Protein AF-A0A2D6BMZ8-F1 (afdb_monomer)

Nearest PDB structures (foldseek):
  3l77-assembly1_A  TM=8.967E-01  e=1.323E-16  Thermococcus sibiricus MM 739
  3hfg-assembly2_D  TM=8.659E-01  e=5.387E-17  Homo sapiens
  3itd-assembly1_A  TM=8.629E-01  e=1.041E-16  Curvularia lunata
  3d5q-assembly2_A  TM=8.582E-01  e=1.323E-16  Homo sapiens
  3d4n-assembly1_A  TM=8.466E-01  e=3.886E-16  Homo sapiens

Radius of gyration: 18.18 Å; Cα contacts (8 Å, |Δi|>4): 542; chains: 1; bounding box: 41×33×54 Å

Foldseek 3Di:
DDQWQEEEFEVCLWFLNLLLQLVSLLVQHAYEYEEQDDPSQVVSQVVSCVVRVHHGDYAHAQLLDLVSLLVSLVVCCVVRNATQEYEYPWFAFAFAAPVPDDVVNLVRRLSTQPSSLVSNCVNNVVRHDQQEHEYEREAALLLLDPAGRGVSNSVSSVNSLVVQVVCQVVCVVRHYHYAYEHEQAEPIPRSVVNVVRHDPLRVLVSVVDDHHYSNQSSVQVVVVVVDRDRYRYRDPVSVVLSVCCVPPVVVSVVVSVVSSVVVVVD

Solvent-accessible surface area (backbone atoms only — not comparable to full-atom values): 13265 Å² total; per-residue (Å²): 128,81,81,60,62,17,36,36,23,32,28,18,44,47,44,53,20,29,29,37,49,43,62,40,21,65,71,66,10,35,36,40,31,26,24,72,49,59,69,54,23,52,50,38,24,50,53,42,18,70,78,43,77,22,60,45,45,61,38,65,24,43,45,71,38,54,65,45,36,33,52,37,39,55,53,44,35,73,74,67,43,49,30,36,29,39,38,39,50,47,62,71,66,74,35,33,51,72,92,77,57,50,72,65,54,39,49,53,35,33,37,36,38,33,50,11,47,49,32,49,50,66,40,43,61,85,46,39,33,91,77,23,32,37,40,32,44,52,45,26,42,44,31,76,41,92,53,71,33,30,64,53,45,25,53,26,18,33,47,41,50,55,51,43,56,52,49,29,61,71,33,42,87,58,45,30,45,45,35,33,37,24,44,58,58,46,68,26,72,67,48,58,57,27,60,76,55,42,44,70,69,34,48,59,55,55,69,76,50,70,76,37,49,25,56,57,43,29,53,40,48,62,59,39,67,74,53,90,59,50,71,36,50,38,62,69,65,53,44,49,51,55,51,41,41,74,77,40,46,74,56,50,51,50,52,54,54,52,54,50,56,59,56,79,74,109

Structure (mmCIF, N/CA/C/O backbone):
data_AF-A0A2D6BMZ8-F1
#
_entry.id   AF-A0A2D6BMZ8-F1
#
loop_
_atom_site.group_PDB
_atom_site.id
_atom_site.type_symbol
_atom_site.label_atom_id
_atom_site.label_alt_id
_atom_site.label_comp_id
_atom_site.label_asym_id
_atom_site.label_entity_id
_atom_site.label_seq_id
_atom_site.pdbx_PDB_ins_code
_atom_site.Cartn_x
_atom_site.Cartn_y
_atom_site.Cartn_z
_atom_site.occupancy
_atom_site.B_iso_or_equiv
_atom_site.auth_seq_id
_atom_site.auth_comp_id
_atom_site.auth_asym_id
_atom_site.auth_atom_id
_atom_site.pdbx_PDB_model_num
ATOM 1 N N . MET A 1 1 ? -22.714 6.559 2.883 1.00 64.31 1 MET A N 1
ATOM 2 C CA . MET A 1 1 ? -21.895 5.673 3.732 1.00 64.31 1 MET A CA 1
ATOM 3 C C . MET A 1 1 ? -21.198 6.553 4.749 1.00 64.31 1 MET A C 1
ATOM 5 O O . MET A 1 1 ? -20.718 7.611 4.347 1.00 64.31 1 MET A O 1
ATOM 9 N N . ARG A 1 2 ? -21.243 6.185 6.031 1.00 84.50 2 ARG A N 1
ATOM 10 C CA . ARG A 1 2 ? -20.497 6.884 7.085 1.00 84.50 2 ARG A CA 1
ATOM 11 C C . ARG A 1 2 ? -18.996 6.638 6.870 1.00 84.50 2 ARG A C 1
ATOM 13 O O . ARG A 1 2 ? -18.636 5.624 6.277 1.00 84.50 2 ARG A O 1
ATOM 20 N N . ASP A 1 3 ? -18.156 7.580 7.288 1.00 89.88 3 ASP A N 1
ATOM 21 C CA . ASP A 1 3 ? -16.708 7.362 7.323 1.00 89.88 3 ASP A CA 1
ATOM 22 C C . ASP A 1 3 ? -16.360 6.338 8.430 1.00 89.88 3 ASP A C 1
ATOM 24 O O . ASP A 1 3 ? -17.031 6.340 9.468 1.00 89.88 3 ASP A O 1
ATOM 28 N N . PRO A 1 4 ? -15.350 5.471 8.220 1.00 94.19 4 PRO A N 1
ATOM 29 C CA . PRO A 1 4 ? -14.998 4.417 9.159 1.00 94.19 4 PRO A CA 1
ATOM 30 C C . PRO A 1 4 ? -14.468 4.970 10.483 1.00 94.19 4 PRO A C 1
ATOM 32 O O . PRO A 1 4 ? -13.692 5.929 10.482 1.00 94.19 4 PRO A O 1
ATOM 35 N N . SER A 1 5 ? -14.841 4.357 11.609 1.00 95.00 5 SER A N 1
ATOM 36 C CA . SER A 1 5 ? -14.383 4.798 12.937 1.00 95.00 5 SER A CA 1
ATOM 37 C C . SER A 1 5 ? -13.015 4.239 13.345 1.00 95.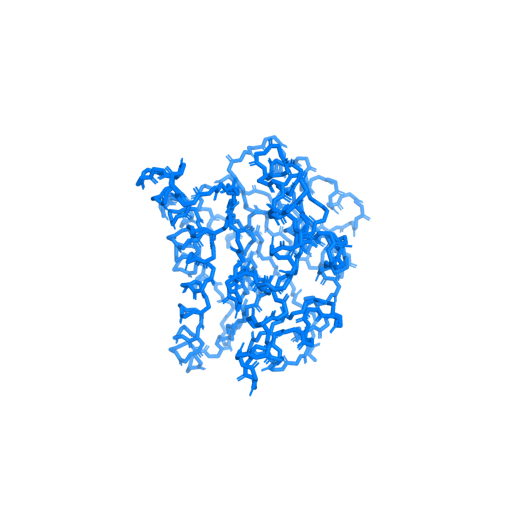00 5 SER A C 1
ATOM 39 O O . SER A 1 5 ? -12.342 4.828 14.195 1.00 95.00 5 SER A O 1
ATOM 41 N N . CYS A 1 6 ? -12.585 3.128 12.741 1.00 97.81 6 CYS A N 1
ATOM 42 C CA . CYS A 1 6 ? -11.277 2.509 12.951 1.00 97.81 6 CYS A CA 1
ATOM 43 C C . CYS A 1 6 ? -10.668 2.084 11.608 1.00 97.81 6 CYS A C 1
ATOM 45 O O . CYS A 1 6 ? -11.312 1.382 10.822 1.00 97.81 6 CYS A O 1
ATOM 47 N N . VAL A 1 7 ? -9.436 2.523 11.340 1.00 98.56 7 VAL A N 1
ATOM 48 C CA . VAL A 1 7 ? -8.717 2.260 10.087 1.00 98.56 7 VAL A CA 1
ATOM 49 C C . VAL A 1 7 ? -7.321 1.731 10.380 1.00 98.56 7 VAL A C 1
ATOM 51 O O . VAL A 1 7 ? -6.538 2.372 11.079 1.00 98.56 7 VAL A O 1
ATOM 54 N N . TRP A 1 8 ? -6.982 0.588 9.796 1.00 98.75 8 TRP A N 1
ATOM 55 C CA . TRP A 1 8 ? -5.640 0.012 9.842 1.00 98.75 8 TRP A CA 1
ATOM 56 C C . TRP A 1 8 ? -4.918 0.240 8.518 1.00 98.75 8 TRP A C 1
ATOM 58 O O . TRP A 1 8 ? -5.480 0.004 7.449 1.00 98.75 8 TRP A O 1
ATOM 68 N N . VAL A 1 9 ? -3.669 0.701 8.575 1.00 98.88 9 VAL A N 1
ATOM 69 C CA . VAL A 1 9 ? -2.867 1.030 7.393 1.00 98.88 9 VAL A CA 1
ATOM 70 C C . VAL A 1 9 ? -1.497 0.362 7.463 1.00 98.88 9 VAL A C 1
ATOM 72 O O . VAL A 1 9 ? -0.608 0.796 8.199 1.00 98.88 9 VAL A O 1
ATOM 75 N N . PHE A 1 10 ? -1.307 -0.665 6.638 1.00 98.75 10 PHE A N 1
ATOM 76 C CA . PHE A 1 10 ? -0.011 -1.311 6.432 1.00 98.75 10 PHE A CA 1
ATOM 77 C C . PHE A 1 10 ? 0.823 -0.512 5.434 1.00 98.75 10 PHE A C 1
ATOM 79 O O . PHE A 1 10 ? 0.314 -0.043 4.417 1.00 98.75 10 PHE A O 1
ATOM 86 N N . GLY A 1 11 ? 2.106 -0.312 5.738 1.00 98.06 11 GLY A N 1
ATOM 87 C CA . GLY A 1 11 ? 2.926 0.698 5.064 1.00 98.06 11 GLY A CA 1
ATOM 88 C C . GLY A 1 11 ? 2.553 2.129 5.478 1.00 98.06 11 GLY A C 1
ATOM 89 O O . GLY A 1 11 ? 2.728 3.062 4.699 1.00 98.06 11 GLY A O 1
ATOM 90 N N . GLY A 1 12 ? 2.010 2.308 6.687 1.00 97.69 12 GLY A N 1
ATOM 91 C CA . GLY A 1 12 ? 1.453 3.577 7.169 1.00 97.69 12 GLY A CA 1
ATOM 92 C C . GLY A 1 12 ? 2.471 4.658 7.555 1.00 97.69 12 GLY A C 1
ATOM 93 O O . GLY A 1 12 ? 2.078 5.798 7.776 1.00 97.69 12 GLY A O 1
ATOM 94 N N . SER A 1 13 ? 3.767 4.340 7.623 1.00 97.81 13 SER A N 1
ATOM 95 C CA . SER A 1 13 ? 4.800 5.290 8.070 1.00 97.81 13 SER A CA 1
ATOM 96 C C . SER A 1 13 ? 5.218 6.320 7.015 1.00 97.81 13 SER A C 1
ATOM 98 O O . SER A 1 13 ? 5.794 7.350 7.355 1.00 97.81 13 SER A O 1
ATOM 100 N N . GLN A 1 14 ? 4.937 6.083 5.729 1.00 97.50 14 GLN A N 1
ATOM 101 C CA . GLN A 1 14 ? 5.345 6.981 4.643 1.00 97.50 14 GLN A CA 1
ATOM 102 C C . GLN A 1 14 ? 4.425 6.899 3.416 1.00 97.50 14 GLN A C 1
ATOM 104 O O . GLN A 1 14 ? 3.580 6.009 3.302 1.00 97.50 14 GLN A O 1
ATOM 109 N N . GLY A 1 15 ? 4.609 7.836 2.481 1.00 97.88 15 GLY A N 1
ATOM 110 C CA . GLY A 1 15 ? 3.963 7.838 1.168 1.00 97.88 15 GLY A CA 1
ATOM 111 C C . GLY A 1 15 ? 2.434 7.746 1.221 1.00 97.88 15 GLY A C 1
ATOM 112 O O . GLY A 1 15 ? 1.787 8.408 2.032 1.00 97.88 15 GLY A O 1
ATOM 113 N N . ILE A 1 16 ? 1.855 6.912 0.348 1.00 98.50 16 ILE A N 1
ATOM 114 C CA . ILE A 1 16 ? 0.396 6.752 0.214 1.00 98.50 16 ILE A CA 1
ATOM 115 C C . ILE A 1 16 ? -0.241 6.309 1.536 1.00 98.50 16 ILE A C 1
ATOM 117 O O . ILE A 1 16 ? -1.266 6.863 1.925 1.00 98.50 16 ILE A O 1
ATOM 121 N N . GLY A 1 17 ? 0.358 5.342 2.242 1.00 98.50 17 GLY A N 1
ATOM 122 C CA . GLY A 1 17 ? -0.174 4.843 3.514 1.00 98.50 17 GLY A CA 1
ATOM 123 C C . GLY A 1 17 ? -0.290 5.955 4.557 1.00 98.50 17 GLY A C 1
ATOM 124 O O . GLY A 1 17 ? -1.367 6.173 5.111 1.00 98.50 17 GLY A O 1
ATOM 125 N N . ARG A 1 18 ? 0.779 6.736 4.740 1.00 98.56 18 ARG A N 1
ATOM 126 C CA . ARG A 1 18 ? 0.782 7.894 5.649 1.00 98.56 18 ARG A CA 1
ATOM 127 C C . ARG A 1 18 ? -0.276 8.935 5.274 1.00 98.56 18 ARG A C 1
ATOM 129 O O . ARG A 1 18 ? -0.987 9.433 6.145 1.00 98.56 18 ARG A O 1
ATOM 136 N N . ALA A 1 19 ? -0.431 9.235 3.985 1.00 98.69 19 ALA A N 1
ATOM 137 C CA . ALA A 1 19 ? -1.437 10.188 3.515 1.00 98.69 19 ALA A CA 1
ATOM 138 C C . ALA A 1 19 ? -2.879 9.688 3.722 1.00 98.69 19 ALA A C 1
ATOM 140 O O . ALA A 1 19 ? -3.758 10.464 4.105 1.00 98.69 19 ALA A O 1
ATOM 141 N N . VAL A 1 20 ? -3.133 8.391 3.514 1.00 98.75 20 VAL A N 1
ATOM 142 C CA . VAL A 1 20 ? -4.432 7.756 3.795 1.00 98.75 20 VAL A CA 1
ATOM 143 C C . VAL A 1 20 ? -4.749 7.810 5.288 1.00 98.75 20 VAL A C 1
ATOM 145 O O . VAL A 1 20 ? -5.848 8.227 5.658 1.00 98.75 20 VAL A O 1
ATOM 148 N N . ALA A 1 21 ? -3.781 7.465 6.137 1.00 98.69 21 ALA A N 1
ATOM 149 C CA . ALA A 1 21 ? -3.907 7.556 7.586 1.00 98.69 21 ALA A CA 1
ATOM 150 C C . ALA A 1 21 ? -4.258 8.980 8.042 1.00 98.69 21 ALA A C 1
ATOM 152 O O . ALA A 1 21 ? -5.255 9.172 8.736 1.00 98.69 21 ALA A O 1
ATOM 153 N N . GLY A 1 22 ? -3.521 9.994 7.575 1.00 98.62 22 GLY A N 1
ATOM 154 C CA . GLY A 1 22 ? -3.822 11.398 7.871 1.00 98.62 22 GLY A CA 1
ATOM 155 C C . GLY A 1 22 ? -5.206 11.837 7.381 1.00 98.62 22 GLY A C 1
ATOM 156 O O . GLY A 1 22 ? -5.928 12.554 8.074 1.00 98.62 22 GLY A O 1
ATOM 157 N N . ALA A 1 23 ? -5.635 11.362 6.209 1.00 98.38 23 ALA A N 1
ATOM 158 C CA . ALA A 1 23 ? -6.946 11.697 5.659 1.00 98.38 23 ALA A CA 1
ATOM 159 C C . ALA A 1 23 ? -8.121 11.147 6.487 1.00 98.38 23 ALA A C 1
ATOM 161 O O . ALA A 1 23 ? -9.164 11.812 6.544 1.00 98.38 23 ALA A O 1
ATOM 162 N N . TYR A 1 24 ? -7.975 9.970 7.101 1.00 98.38 24 TYR A N 1
ATOM 163 C CA . TYR A 1 24 ? -8.977 9.396 8.006 1.00 98.38 24 TYR A CA 1
ATOM 164 C C . TYR A 1 24 ? -8.850 9.920 9.442 1.00 98.38 24 TYR A C 1
ATOM 166 O O . TYR A 1 24 ? -9.874 10.204 10.058 1.00 98.38 24 TYR A O 1
ATOM 174 N N . ALA A 1 25 ? -7.634 10.175 9.936 1.00 98.31 25 ALA A N 1
ATOM 175 C CA . ALA A 1 25 ? -7.405 10.829 11.228 1.00 98.31 25 ALA A CA 1
ATOM 176 C C . ALA A 1 25 ? -8.098 12.196 11.297 1.00 98.31 25 ALA A C 1
ATOM 178 O O . ALA A 1 25 ? -8.834 12.479 12.237 1.00 98.31 25 ALA A O 1
ATOM 179 N N . ARG A 1 26 ? -7.976 13.012 10.240 1.00 97.62 26 ARG A N 1
ATOM 180 C CA . ARG A 1 26 ? -8.679 14.303 10.113 1.00 97.62 26 ARG A CA 1
ATOM 181 C C . ARG A 1 26 ? -10.210 14.187 10.188 1.00 97.62 26 ARG A C 1
ATOM 183 O O . ARG A 1 26 ? -10.888 15.182 10.414 1.00 97.62 26 ARG A O 1
ATOM 190 N N . ARG A 1 27 ? -10.767 12.996 9.962 1.00 96.62 27 ARG A N 1
ATOM 191 C CA . ARG A 1 27 ? -12.207 12.703 10.051 1.00 96.62 27 ARG A CA 1
ATOM 192 C C . ARG A 1 27 ? -12.609 12.073 11.387 1.00 96.62 27 ARG A C 1
ATOM 194 O O . ARG A 1 27 ? -13.752 11.653 11.527 1.00 96.62 27 ARG A O 1
ATOM 201 N N . GLY A 1 28 ? -11.691 12.010 12.351 1.00 96.12 28 GLY A N 1
ATOM 202 C CA . GLY A 1 28 ? -11.934 11.462 13.684 1.00 96.12 28 GLY A CA 1
ATOM 203 C C . GLY A 1 28 ? -11.844 9.939 13.768 1.00 96.12 28 GLY A C 1
ATOM 204 O O . GLY A 1 28 ? -12.288 9.370 14.761 1.00 96.12 28 GLY A O 1
ATOM 205 N N . ALA A 1 29 ? -11.294 9.264 12.753 1.00 97.69 29 ALA A N 1
ATOM 206 C CA . ALA A 1 29 ? -11.052 7.829 12.837 1.00 97.69 29 ALA A CA 1
ATOM 207 C C . ALA A 1 29 ? -9.882 7.527 13.785 1.00 97.69 29 ALA A C 1
ATOM 209 O O . ALA A 1 29 ? -8.881 8.247 13.807 1.00 97.69 29 ALA A O 1
ATOM 210 N N . ARG A 1 30 ? -9.985 6.416 14.515 1.00 98.38 30 ARG A N 1
ATOM 211 C CA . ARG A 1 30 ? -8.856 5.797 15.214 1.00 98.38 30 ARG A CA 1
ATOM 212 C C . ARG A 1 30 ? -7.975 5.102 14.186 1.00 98.38 30 ARG A C 1
ATOM 214 O O . ARG A 1 30 ? -8.483 4.356 13.349 1.00 98.38 30 ARG A O 1
ATOM 221 N N . ILE A 1 31 ? -6.674 5.353 14.231 1.00 98.75 31 ILE A N 1
ATOM 222 C CA . ILE A 1 31 ? -5.738 4.881 13.212 1.00 98.75 31 ILE A CA 1
ATOM 223 C C . ILE A 1 31 ? -4.732 3.914 13.820 1.00 98.75 31 ILE A C 1
ATOM 225 O O . ILE A 1 31 ? -4.024 4.261 14.766 1.00 98.75 31 ILE A O 1
ATOM 229 N N . GLY A 1 32 ? -4.623 2.734 13.213 1.00 98.81 32 GLY A N 1
ATOM 230 C CA . GLY A 1 32 ? -3.503 1.831 13.426 1.00 98.81 32 GLY A CA 1
ATOM 231 C C . GLY A 1 32 ? -2.532 1.867 12.257 1.00 98.81 32 GLY A C 1
ATOM 232 O O . GLY A 1 32 ? -2.917 1.608 11.117 1.00 98.81 32 GLY A O 1
ATOM 233 N N . LEU A 1 33 ? -1.276 2.206 12.525 1.00 98.88 33 LEU A N 1
ATOM 234 C CA . LEU A 1 33 ? -0.199 2.197 11.542 1.00 98.88 33 LEU A CA 1
ATOM 235 C C . LEU A 1 33 ? 0.640 0.934 11.714 1.00 98.88 33 LEU A C 1
ATOM 237 O O . LEU A 1 33 ? 1.045 0.602 12.823 1.00 98.88 33 LEU A O 1
ATOM 241 N N . PHE A 1 34 ? 0.962 0.275 10.608 1.00 98.81 34 PHE A N 1
ATOM 242 C CA . PHE A 1 34 ? 1.808 -0.915 10.608 1.00 98.81 34 PHE A CA 1
ATOM 243 C C . PHE A 1 34 ? 2.966 -0.704 9.641 1.00 98.81 34 PHE A C 1
ATOM 245 O O . PHE A 1 34 ? 2.759 -0.371 8.466 1.00 98.81 34 PHE A O 1
ATOM 252 N N . ALA A 1 35 ? 4.196 -0.854 10.125 1.00 98.38 35 ALA A N 1
ATOM 253 C CA . ALA A 1 35 ? 5.396 -0.748 9.303 1.00 98.38 35 ALA A CA 1
ATOM 254 C C . ALA A 1 35 ? 6.585 -1.465 9.948 1.00 98.38 35 ALA A C 1
ATOM 256 O O . ALA A 1 35 ? 6.606 -1.733 11.139 1.00 98.38 35 ALA A O 1
ATOM 257 N N . ARG A 1 36 ? 7.628 -1.709 9.155 1.00 97.00 36 ARG A N 1
ATOM 258 C CA . ARG A 1 36 ? 8.802 -2.504 9.559 1.00 97.00 36 ARG A CA 1
ATOM 259 C C . ARG A 1 36 ? 9.798 -1.791 10.454 1.00 97.00 36 ARG A C 1
ATOM 261 O O . ARG A 1 36 ? 10.581 -2.424 11.146 1.00 97.00 36 ARG A O 1
ATOM 268 N N . ARG A 1 37 ? 9.837 -0.464 10.363 1.00 97.44 37 ARG A N 1
ATOM 269 C CA . ARG A 1 37 ? 10.841 0.366 11.031 1.00 97.44 37 ARG A CA 1
ATOM 270 C C . ARG A 1 37 ? 10.155 1.166 12.122 1.00 97.44 37 ARG A C 1
ATOM 272 O O . ARG A 1 37 ? 9.245 1.928 11.806 1.00 97.44 37 ARG A O 1
ATOM 279 N N . LEU A 1 38 ? 10.632 1.013 13.355 1.00 97.50 38 LEU A N 1
ATOM 280 C CA . LEU A 1 38 ? 10.059 1.652 14.539 1.00 97.50 38 LEU A CA 1
ATOM 281 C C . LEU A 1 38 ? 10.107 3.184 14.454 1.00 97.50 38 LEU A C 1
ATOM 283 O O . LEU A 1 38 ? 9.066 3.824 14.498 1.00 97.50 38 LEU A O 1
ATOM 287 N N . ALA A 1 39 ? 11.286 3.771 14.232 1.00 98.00 39 ALA A N 1
ATOM 288 C CA . ALA A 1 39 ? 11.434 5.228 14.297 1.00 98.00 39 ALA A CA 1
ATOM 289 C C . ALA A 1 39 ? 10.522 6.006 13.311 1.00 98.00 39 ALA A C 1
ATOM 291 O O . ALA A 1 39 ? 9.769 6.863 13.768 1.00 98.00 39 ALA A O 1
ATOM 292 N N . PRO A 1 40 ? 10.467 5.687 11.997 1.00 97.56 40 PRO A N 1
ATOM 293 C CA . PRO A 1 40 ? 9.537 6.360 11.080 1.00 97.56 40 PRO A CA 1
ATOM 294 C C . PRO A 1 40 ? 8.059 6.109 11.403 1.00 97.56 40 PRO A C 1
ATOM 296 O O . PRO A 1 40 ? 7.191 6.885 11.010 1.00 97.56 40 PRO A O 1
ATOM 299 N N . LEU A 1 41 ? 7.751 4.979 12.043 1.00 98.31 41 LEU A N 1
ATOM 300 C CA . LEU A 1 41 ? 6.392 4.621 12.428 1.00 98.31 41 LEU A CA 1
ATOM 301 C C . LEU A 1 41 ? 5.914 5.466 13.613 1.00 98.31 41 LEU A C 1
ATOM 303 O O . LEU A 1 41 ? 4.817 6.018 13.553 1.00 98.31 41 LEU A O 1
ATOM 307 N N . GLU A 1 42 ? 6.741 5.596 14.650 1.00 98.06 42 GLU A N 1
ATOM 308 C CA . GLU A 1 42 ? 6.464 6.442 15.815 1.00 98.06 42 GLU A CA 1
ATOM 309 C C . GLU A 1 42 ? 6.368 7.919 15.428 1.00 98.06 42 GLU A C 1
ATOM 311 O O . GLU A 1 42 ? 5.452 8.616 15.865 1.00 98.06 42 GLU A O 1
ATOM 316 N N . GLU A 1 43 ? 7.268 8.382 14.556 1.00 98.25 43 GLU A N 1
ATOM 317 C CA . GLU A 1 43 ? 7.237 9.736 14.005 1.00 98.25 43 GLU A CA 1
ATOM 318 C C . GLU A 1 43 ? 5.916 10.001 13.272 1.00 98.25 43 GLU A C 1
ATOM 320 O O . GLU A 1 43 ? 5.194 10.935 13.622 1.00 98.25 43 GLU A O 1
ATOM 325 N N . ALA A 1 44 ? 5.531 9.129 12.333 1.00 98.44 44 ALA A N 1
ATOM 326 C CA . ALA A 1 44 ? 4.274 9.271 11.605 1.00 98.44 44 ALA A CA 1
ATOM 327 C C . ALA A 1 44 ? 3.048 9.229 12.535 1.00 98.44 44 ALA A C 1
ATOM 329 O O . ALA A 1 44 ? 2.124 10.026 12.361 1.00 98.44 44 ALA A O 1
ATOM 330 N N . ALA A 1 45 ? 3.029 8.333 13.528 1.00 98.50 45 ALA A N 1
ATOM 331 C CA . ALA A 1 45 ? 1.928 8.238 14.484 1.00 98.50 45 ALA A CA 1
ATOM 332 C C . ALA A 1 45 ? 1.775 9.530 15.298 1.00 98.50 45 ALA A C 1
ATOM 334 O O . ALA A 1 45 ? 0.671 10.072 15.403 1.00 98.50 45 ALA A O 1
ATOM 335 N N . LYS A 1 46 ? 2.892 10.060 15.811 1.00 98.38 46 LYS A N 1
ATOM 336 C CA . LYS A 1 46 ? 2.931 11.311 16.570 1.00 98.38 46 LYS A CA 1
ATOM 337 C C . LYS A 1 46 ? 2.475 12.494 15.722 1.00 98.38 46 LYS A C 1
ATOM 339 O O . LYS A 1 46 ? 1.592 13.236 16.141 1.00 98.38 46 LYS A O 1
ATOM 344 N N . GLU A 1 47 ? 3.038 12.659 14.529 1.00 98.19 47 GLU A N 1
ATOM 345 C CA . GLU A 1 47 ? 2.726 13.789 13.650 1.00 98.19 47 GLU A CA 1
ATOM 346 C C . GLU A 1 47 ? 1.254 13.797 13.227 1.00 98.19 47 GLU A C 1
ATOM 348 O O . GLU A 1 47 ? 0.594 14.834 13.317 1.00 98.19 47 GLU A O 1
ATOM 353 N N . ILE A 1 48 ? 0.707 12.644 12.821 1.00 98.44 48 ILE A N 1
ATOM 354 C CA . ILE A 1 48 ? -0.706 12.535 12.432 1.00 98.44 48 ILE A CA 1
ATOM 355 C C . ILE A 1 48 ? -1.618 12.782 13.640 1.00 98.44 48 ILE A C 1
ATOM 357 O O . ILE A 1 48 ? -2.602 13.517 13.521 1.00 98.44 48 ILE A O 1
ATOM 361 N N . GLY A 1 49 ? -1.296 12.190 14.794 1.00 97.75 49 GLY A N 1
ATOM 362 C CA . GLY A 1 49 ? -2.071 12.352 16.022 1.00 97.75 49 GLY A CA 1
ATOM 363 C C . GLY A 1 49 ? -2.132 13.810 16.472 1.00 97.75 49 GLY A C 1
ATOM 364 O O . GLY A 1 49 ? -3.220 14.340 16.694 1.00 97.75 49 GLY A O 1
ATOM 365 N N . THR A 1 50 ? -0.986 14.498 16.524 1.00 97.25 50 THR A N 1
ATOM 366 C CA . THR A 1 50 ? -0.908 15.917 16.904 1.00 97.25 50 THR A CA 1
ATOM 367 C C . THR A 1 50 ? -1.606 16.828 15.895 1.00 97.25 50 THR A C 1
ATOM 369 O O . THR A 1 50 ? -2.342 17.722 16.303 1.00 97.25 50 THR A O 1
ATOM 372 N N . ALA A 1 51 ? -1.431 16.602 14.590 1.00 96.69 51 ALA A N 1
ATOM 373 C CA . ALA A 1 51 ? -2.013 17.463 13.558 1.00 96.69 51 ALA A CA 1
ATOM 374 C C . ALA A 1 51 ? -3.552 17.430 13.518 1.00 96.69 51 ALA A C 1
ATOM 376 O O . ALA A 1 51 ? -4.177 18.364 13.009 1.00 96.69 51 ALA A O 1
ATOM 377 N N . HIS A 1 52 ? -4.174 16.350 13.999 1.00 95.44 52 HIS A N 1
ATOM 378 C CA . HIS A 1 52 ? -5.615 16.123 13.853 1.00 95.44 52 HIS A CA 1
ATOM 379 C C . HIS A 1 52 ? -6.356 15.847 15.165 1.00 95.44 52 HIS A C 1
ATOM 381 O O . HIS A 1 52 ? -7.573 15.688 15.132 1.00 95.44 52 HIS A O 1
ATOM 387 N N . GLY A 1 53 ? -5.659 15.791 16.305 1.00 94.31 53 GLY A N 1
ATOM 388 C CA . GLY A 1 53 ? -6.262 15.440 17.595 1.00 94.31 53 GLY A CA 1
ATOM 389 C C . GLY A 1 53 ? -6.873 14.035 17.605 1.00 94.31 53 GLY A C 1
ATOM 390 O O . GLY A 1 53 ? -7.862 13.800 18.294 1.00 94.31 53 GLY A O 1
ATOM 391 N N . ALA A 1 54 ? -6.329 13.120 16.799 1.00 95.25 54 ALA A N 1
ATOM 392 C CA . ALA A 1 54 ? -6.862 11.775 16.597 1.00 95.25 54 ALA A CA 1
ATOM 393 C C . ALA A 1 54 ? -6.052 10.725 17.370 1.00 95.25 54 ALA A C 1
ATOM 395 O O . ALA A 1 54 ? -4.847 10.876 17.575 1.00 95.25 54 ALA A O 1
ATOM 396 N N . THR A 1 55 ? -6.696 9.619 17.749 1.00 98.06 55 THR A N 1
ATOM 397 C CA . THR A 1 55 ? -5.996 8.451 18.298 1.00 98.06 55 THR A CA 1
ATOM 398 C C . THR A 1 55 ? -5.240 7.740 17.181 1.00 98.06 55 THR A C 1
ATOM 400 O O . THR A 1 55 ? -5.858 7.146 16.297 1.00 98.06 55 THR A O 1
ATOM 403 N N . VAL A 1 56 ? -3.910 7.785 17.231 1.00 98.62 56 VAL A N 1
ATOM 404 C CA . VAL A 1 56 ? -3.027 7.116 16.270 1.00 98.62 56 VAL A CA 1
ATOM 405 C C . VAL A 1 56 ? -1.995 6.301 17.036 1.00 98.62 56 VAL A C 1
ATOM 407 O O . VAL A 1 56 ? -1.324 6.832 17.918 1.00 98.62 56 VAL A O 1
ATOM 410 N N . GLN A 1 57 ? -1.875 5.018 16.711 1.00 98.50 57 GLN A N 1
ATOM 411 C CA . GLN A 1 57 ? -0.902 4.109 17.318 1.00 98.50 57 GLN A CA 1
ATOM 412 C C . GLN A 1 57 ? -0.183 3.301 16.236 1.00 98.50 57 GLN A C 1
ATOM 414 O O . GLN A 1 57 ? -0.737 3.069 15.160 1.00 98.50 57 GLN A O 1
ATOM 419 N N . GLY A 1 58 ? 1.066 2.922 16.504 1.00 98.50 58 GLY A N 1
ATOM 420 C CA . GLY A 1 58 ? 1.917 2.193 15.569 1.00 98.50 58 GLY A CA 1
ATOM 421 C C . GLY A 1 58 ? 2.334 0.828 16.108 1.00 98.50 58 GLY A C 1
ATOM 422 O O . GLY A 1 58 ? 2.771 0.737 17.250 1.00 98.50 58 GLY A O 1
ATOM 423 N N . TRP A 1 59 ? 2.272 -0.203 15.264 1.00 98.62 59 TRP A N 1
ATOM 424 C CA . TRP A 1 59 ? 2.825 -1.534 15.528 1.00 98.62 59 TRP A CA 1
ATOM 425 C C . TRP A 1 59 ? 3.905 -1.896 14.516 1.00 98.62 59 TRP A C 1
ATOM 427 O O . TRP A 1 59 ? 3.719 -1.771 13.299 1.00 98.62 59 TRP A O 1
A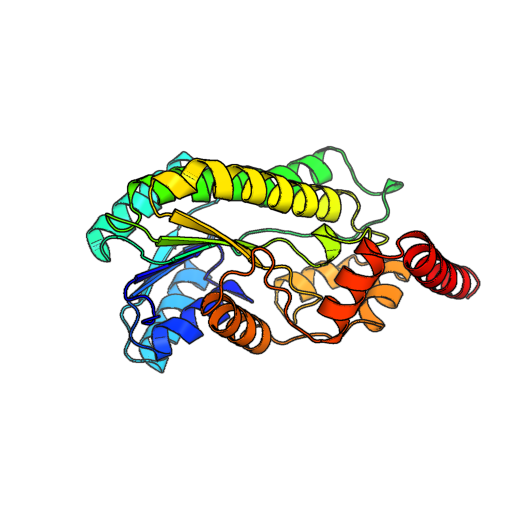TOM 437 N N . VAL A 1 60 ? 5.048 -2.358 15.022 1.00 98.44 60 VAL A N 1
ATOM 438 C CA . VAL A 1 60 ? 6.109 -2.870 14.158 1.00 98.44 60 VAL A CA 1
ATOM 439 C C . VAL A 1 60 ? 5.667 -4.211 13.585 1.00 98.44 60 VAL A C 1
ATOM 441 O O . VAL A 1 60 ? 5.433 -5.157 14.329 1.00 98.44 60 VAL A O 1
ATOM 444 N N . ALA A 1 61 ? 5.560 -4.283 12.262 1.00 97.88 61 ALA A N 1
ATOM 445 C CA . ALA A 1 61 ? 5.210 -5.501 11.545 1.00 97.88 61 ALA A CA 1
ATOM 446 C C . ALA A 1 61 ? 5.883 -5.513 10.169 1.00 97.88 61 ALA A C 1
ATOM 448 O O . ALA A 1 61 ? 5.704 -4.586 9.366 1.00 97.88 61 ALA A O 1
ATOM 449 N N . ASP A 1 62 ? 6.654 -6.567 9.898 1.00 98.19 62 ASP A N 1
ATOM 450 C CA . ASP A 1 62 ? 7.051 -6.921 8.539 1.00 98.19 62 ASP A CA 1
ATOM 451 C C . ASP A 1 62 ? 5.964 -7.754 7.895 1.00 98.19 62 ASP A C 1
ATOM 453 O O . ASP A 1 62 ? 5.633 -8.823 8.382 1.00 98.19 62 ASP A O 1
ATOM 457 N N . VAL A 1 63 ? 5.408 -7.246 6.794 1.00 98.44 63 VAL A N 1
ATOM 458 C CA . VAL A 1 63 ? 4.380 -7.955 6.033 1.00 98.44 63 VAL A CA 1
ATOM 459 C C . VAL A 1 63 ? 4.902 -9.280 5.474 1.00 98.44 63 VAL A C 1
ATOM 461 O O . VAL A 1 63 ? 4.112 -10.189 5.246 1.00 98.44 63 VAL A O 1
ATOM 464 N N . GLU A 1 64 ? 6.217 -9.420 5.300 1.00 98.38 64 GLU A N 1
ATOM 465 C CA . GLU A 1 64 ? 6.871 -10.665 4.891 1.00 98.38 64 GLU A CA 1
ATOM 466 C C . GLU A 1 64 ? 6.883 -11.725 6.017 1.00 98.38 64 GLU A C 1
ATOM 468 O O . GLU A 1 64 ? 7.059 -12.905 5.725 1.00 98.38 64 GLU A O 1
ATOM 473 N N . ASP A 1 65 ? 6.638 -11.342 7.279 1.00 98.38 65 ASP A N 1
ATOM 474 C CA . ASP A 1 65 ? 6.547 -12.245 8.434 1.00 98.38 65 ASP A CA 1
ATOM 475 C C . ASP A 1 65 ? 5.080 -12.410 8.893 1.00 98.38 65 ASP A C 1
ATOM 477 O O . ASP A 1 65 ? 4.532 -11.539 9.578 1.00 98.38 65 ASP A O 1
ATOM 481 N N . PRO A 1 66 ? 4.418 -13.537 8.569 1.00 97.69 66 PRO A N 1
ATOM 482 C CA . PRO A 1 66 ? 3.011 -13.740 8.907 1.00 97.69 66 PRO A CA 1
ATOM 483 C C . PRO A 1 66 ? 2.740 -13.761 10.419 1.00 97.69 66 PRO A C 1
ATOM 485 O O . PRO A 1 66 ? 1.657 -13.354 10.846 1.00 97.69 66 PRO A O 1
ATOM 488 N N . LEU A 1 67 ? 3.699 -14.202 11.243 1.00 98.38 67 LEU A N 1
ATOM 489 C CA . LEU A 1 67 ? 3.531 -14.242 12.698 1.00 98.38 67 LEU A CA 1
ATOM 490 C C . LEU A 1 67 ? 3.614 -12.836 13.289 1.00 98.38 67 LEU A C 1
ATOM 492 O O . LEU A 1 67 ? 2.791 -12.482 14.135 1.00 98.38 67 LEU A O 1
ATOM 496 N N . ALA A 1 68 ? 4.550 -12.015 12.805 1.00 98.31 68 ALA A N 1
ATOM 497 C CA . ALA A 1 68 ? 4.650 -10.616 13.212 1.00 98.31 68 ALA A CA 1
ATOM 498 C C . ALA A 1 68 ? 3.390 -9.823 12.831 1.00 98.31 68 ALA A C 1
ATOM 500 O O . ALA A 1 68 ? 2.882 -9.046 13.640 1.00 98.31 68 ALA A O 1
ATOM 501 N N . VAL A 1 69 ? 2.844 -10.044 11.628 1.00 98.69 69 VAL A N 1
ATOM 502 C CA . VAL A 1 69 ? 1.592 -9.404 11.188 1.00 98.69 69 VAL A CA 1
ATOM 503 C C . VAL A 1 69 ? 0.414 -9.833 12.060 1.00 98.69 69 VAL A C 1
ATOM 505 O O . VAL A 1 69 ? -0.348 -8.972 12.500 1.00 98.69 69 VAL A O 1
ATOM 508 N N . ALA A 1 70 ? 0.260 -11.134 12.326 1.00 98.69 70 ALA A N 1
ATOM 509 C CA . ALA A 1 70 ? -0.809 -11.649 13.181 1.00 98.69 70 ALA A CA 1
ATOM 510 C C . ALA A 1 70 ? -0.737 -11.055 14.594 1.00 98.69 70 ALA A C 1
ATOM 512 O O . ALA A 1 70 ? -1.719 -10.495 15.074 1.00 98.69 70 ALA A O 1
ATOM 513 N N . HIS A 1 71 ? 0.448 -11.078 15.209 1.00 98.62 71 HIS A N 1
ATOM 514 C CA . HIS A 1 71 ? 0.657 -10.511 16.537 1.00 98.62 71 HIS A CA 1
ATOM 515 C C . HIS A 1 71 ? 0.332 -9.010 16.590 1.00 98.62 71 HIS A C 1
ATOM 517 O O . HIS A 1 71 ? -0.350 -8.550 17.504 1.00 98.62 71 HIS A O 1
ATOM 523 N N . ALA A 1 72 ? 0.762 -8.243 15.585 1.00 98.62 72 ALA A N 1
ATOM 524 C CA . ALA A 1 72 ? 0.445 -6.822 15.505 1.00 98.62 72 ALA A CA 1
ATOM 525 C C . ALA A 1 72 ? -1.065 -6.564 15.343 1.00 98.62 72 ALA A C 1
ATOM 527 O O . ALA A 1 72 ? -1.583 -5.613 15.927 1.00 98.62 72 ALA A O 1
ATOM 528 N N . CYS A 1 73 ? -1.780 -7.397 14.577 1.00 98.62 73 CYS A N 1
ATOM 529 C CA . CYS A 1 73 ? -3.236 -7.295 14.435 1.00 98.62 73 CYS A CA 1
ATOM 530 C C . CYS A 1 73 ? -3.959 -7.569 15.761 1.00 98.62 73 CYS A C 1
ATOM 532 O O . CYS A 1 73 ? -4.867 -6.817 16.114 1.00 98.62 73 CYS A O 1
ATOM 534 N N . ASP A 1 74 ? -3.531 -8.586 16.516 1.00 98.50 74 ASP A N 1
ATOM 535 C CA . ASP A 1 74 ? -4.085 -8.896 17.839 1.00 98.50 74 ASP A CA 1
ATOM 536 C C . ASP A 1 74 ? -3.938 -7.711 18.804 1.00 98.50 74 ASP A C 1
ATOM 538 O O . ASP A 1 74 ? -4.904 -7.292 19.448 1.00 98.50 74 ASP A O 1
ATOM 542 N N . GLU A 1 75 ? -2.736 -7.138 18.882 1.00 98.56 75 GLU A N 1
ATOM 543 C CA . GLU A 1 75 ? -2.451 -5.993 19.750 1.00 98.56 75 GLU A CA 1
ATOM 544 C C . GLU A 1 75 ? -3.235 -4.746 19.319 1.00 98.56 75 GLU A C 1
ATOM 546 O O . GLU A 1 75 ? -3.835 -4.061 20.154 1.00 98.56 75 GLU A O 1
ATOM 551 N N . ALA A 1 76 ? -3.315 -4.482 18.013 1.00 98.44 76 ALA A N 1
ATOM 552 C CA . ALA A 1 76 ? -4.101 -3.376 17.482 1.00 98.44 76 ALA A CA 1
ATOM 553 C C . ALA A 1 76 ? -5.600 -3.544 17.746 1.00 98.44 76 ALA A C 1
ATOM 555 O O . ALA A 1 76 ? -6.270 -2.570 18.092 1.00 98.44 76 ALA A O 1
ATOM 556 N N . ALA A 1 77 ? -6.137 -4.762 17.642 1.00 97.81 77 ALA A N 1
ATOM 557 C CA . ALA A 1 77 ? -7.536 -5.043 17.949 1.00 97.81 77 ALA A CA 1
ATOM 558 C C . ALA A 1 77 ? -7.846 -4.821 19.433 1.00 97.81 77 ALA A C 1
ATOM 560 O O . ALA A 1 77 ? -8.894 -4.267 19.762 1.00 97.81 77 ALA A O 1
ATOM 561 N N . ARG A 1 78 ? -6.932 -5.193 20.337 1.00 97.94 78 ARG A N 1
ATOM 562 C CA . ARG A 1 78 ? -7.079 -4.936 21.780 1.00 97.94 78 ARG A CA 1
ATOM 563 C C . ARG A 1 78 ? -7.057 -3.442 22.101 1.00 97.94 78 ARG A C 1
ATOM 565 O O . ARG A 1 78 ? -7.852 -2.987 22.918 1.00 97.94 78 ARG A O 1
ATOM 572 N N . ALA A 1 79 ? -6.174 -2.682 21.455 1.00 97.75 79 ALA A N 1
ATOM 573 C CA . ALA A 1 79 ? -5.977 -1.263 21.748 1.00 97.75 79 ALA A CA 1
ATOM 574 C C . ALA A 1 79 ? -6.990 -0.333 21.054 1.00 97.75 79 ALA A C 1
ATOM 576 O O . ALA A 1 79 ? -7.443 0.649 21.644 1.00 97.75 79 ALA A O 1
ATOM 577 N N . LEU A 1 80 ? -7.344 -0.617 19.797 1.00 97.06 80 LEU A N 1
ATOM 578 C CA . LEU A 1 80 ? -8.183 0.241 18.950 1.00 97.06 80 LEU A CA 1
ATOM 579 C C . LEU A 1 80 ? -9.546 -0.374 18.623 1.00 97.06 80 LEU A C 1
ATOM 581 O O . LEU A 1 80 ? -10.384 0.305 18.035 1.00 97.06 80 LEU A O 1
ATOM 585 N N . GLY A 1 81 ? -9.805 -1.624 18.994 1.00 95.44 81 GLY A N 1
ATOM 586 C CA . GLY A 1 81 ? -10.993 -2.354 18.559 1.00 95.44 81 GLY A CA 1
ATOM 587 C C . GLY A 1 81 ? -10.923 -2.806 17.098 1.00 95.44 81 GLY A C 1
ATOM 588 O O . GLY A 1 81 ? -9.924 -2.616 16.401 1.00 95.44 81 GLY A O 1
ATOM 589 N N . ALA A 1 82 ? -12.019 -3.408 16.639 1.00 96.44 82 ALA A N 1
ATOM 590 C CA . ALA A 1 82 ? -12.153 -3.944 15.289 1.00 96.44 82 ALA A CA 1
ATOM 591 C C . ALA A 1 82 ? -12.016 -2.847 14.207 1.00 96.44 82 ALA A C 1
ATOM 593 O O . ALA A 1 82 ? -12.669 -1.803 14.320 1.00 96.44 82 ALA A O 1
ATOM 594 N N . PRO A 1 83 ? -11.196 -3.047 13.157 1.00 97.81 83 PRO A N 1
ATOM 595 C CA . PRO A 1 83 ? -11.138 -2.141 12.018 1.00 97.81 83 PRO A CA 1
ATOM 596 C C . PRO A 1 83 ? -12.368 -2.277 11.115 1.00 97.81 83 PRO A C 1
ATOM 598 O O . PRO A 1 83 ? -12.825 -3.374 10.796 1.00 97.81 83 PRO A O 1
ATOM 601 N N . GLU A 1 84 ? -12.833 -1.137 10.612 1.00 97.69 84 GLU A N 1
ATOM 602 C CA . GLU A 1 84 ? -13.850 -1.053 9.554 1.00 97.69 84 GLU A CA 1
ATOM 603 C C . GLU A 1 84 ? -13.204 -0.981 8.161 1.00 97.69 84 GLU A C 1
ATOM 605 O O . GLU A 1 84 ? -13.820 -1.305 7.141 1.00 97.69 84 GLU A O 1
ATOM 610 N N . LEU A 1 85 ? -11.942 -0.544 8.109 1.00 98.38 85 LEU A N 1
ATOM 611 C CA . LEU A 1 85 ? -11.151 -0.426 6.894 1.00 98.38 85 LEU A CA 1
ATOM 612 C C . LEU A 1 85 ? -9.711 -0.877 7.151 1.00 98.38 85 LEU A C 1
ATOM 614 O O . LEU A 1 85 ? -9.037 -0.354 8.035 1.00 98.38 85 LEU A O 1
ATOM 618 N N . VAL A 1 86 ? -9.221 -1.784 6.314 1.00 98.69 86 VAL A N 1
ATOM 619 C CA . VAL A 1 86 ? -7.811 -2.180 6.256 1.00 98.69 86 VAL A CA 1
ATOM 620 C C . VAL A 1 86 ? -7.256 -1.754 4.905 1.00 98.69 86 VAL A C 1
ATOM 622 O O . VAL A 1 86 ? -7.786 -2.138 3.863 1.00 98.69 86 VAL A O 1
ATOM 625 N N . VAL A 1 87 ? -6.193 -0.955 4.900 1.00 98.81 87 VAL A N 1
ATOM 626 C CA . VAL A 1 87 ? -5.517 -0.503 3.681 1.00 98.81 87 VAL A CA 1
ATOM 627 C C . VAL A 1 87 ? -4.102 -1.055 3.667 1.00 98.81 87 VAL A C 1
ATOM 629 O O . VAL A 1 87 ? -3.270 -0.684 4.494 1.00 98.81 87 VAL A O 1
ATOM 632 N N . ASN A 1 88 ? -3.813 -1.921 2.703 1.00 97.81 88 ASN A N 1
ATOM 633 C CA . ASN A 1 88 ? -2.470 -2.419 2.484 1.00 97.81 88 ASN A CA 1
ATOM 634 C C . ASN A 1 88 ? -1.742 -1.579 1.430 1.00 97.81 88 ASN A C 1
ATOM 636 O O . ASN A 1 88 ? -2.008 -1.705 0.233 1.00 97.81 88 ASN A O 1
ATOM 640 N N . CYS A 1 89 ? -0.817 -0.736 1.884 1.00 98.12 89 CYS A N 1
ATOM 641 C CA . CYS A 1 89 ? 0.079 0.069 1.053 1.00 98.12 89 CYS A CA 1
ATOM 642 C C . CYS A 1 89 ? 1.532 -0.430 1.081 1.00 98.12 89 CYS A C 1
ATOM 644 O O . CYS A 1 89 ? 2.385 0.179 0.434 1.00 98.12 89 CYS A O 1
ATOM 646 N N . ALA A 1 90 ? 1.842 -1.489 1.836 1.00 95.81 90 ALA A N 1
ATOM 647 C CA . ALA A 1 90 ? 3.196 -2.016 1.917 1.00 95.81 90 ALA A CA 1
ATOM 648 C C . ALA A 1 90 ? 3.620 -2.634 0.575 1.00 95.81 90 ALA A C 1
ATOM 650 O O . ALA A 1 90 ? 2.832 -3.268 -0.127 1.00 95.81 90 ALA A O 1
ATOM 651 N N . GLY A 1 91 ? 4.879 -2.420 0.202 1.00 95.06 91 GLY A N 1
ATOM 652 C CA . GLY A 1 91 ? 5.448 -2.986 -1.010 1.00 95.06 91 GLY A CA 1
ATOM 653 C C . GLY A 1 91 ? 6.745 -2.308 -1.425 1.00 95.06 91 GLY A C 1
ATOM 654 O O . GLY A 1 91 ? 7.205 -1.350 -0.799 1.00 95.06 91 GLY A O 1
ATOM 655 N N . ARG A 1 92 ? 7.326 -2.821 -2.505 1.00 94.94 92 ARG A N 1
ATOM 656 C CA . ARG A 1 92 ? 8.541 -2.316 -3.143 1.00 94.94 92 ARG A CA 1
ATOM 657 C C . ARG A 1 92 ? 8.421 -2.369 -4.659 1.00 94.94 92 ARG A C 1
ATOM 659 O O . ARG A 1 92 ? 7.622 -3.133 -5.207 1.00 94.94 92 ARG A O 1
ATOM 666 N N . ALA A 1 93 ? 9.281 -1.614 -5.320 1.00 94.75 93 ALA A N 1
ATOM 667 C CA . ALA A 1 93 ? 9.546 -1.740 -6.739 1.00 94.75 93 ALA A CA 1
ATOM 668 C C . ALA A 1 93 ? 11.039 -1.522 -6.985 1.00 94.75 93 ALA A C 1
ATOM 670 O O . ALA A 1 93 ? 11.681 -0.731 -6.294 1.00 94.75 93 ALA A O 1
ATOM 671 N N . ARG A 1 94 ? 11.585 -2.240 -7.964 1.00 92.62 94 ARG A N 1
ATOM 672 C CA . ARG A 1 94 ? 12.946 -2.051 -8.459 1.00 92.62 94 ARG A CA 1
ATOM 673 C C . ARG A 1 94 ? 12.877 -2.031 -9.985 1.00 92.62 94 ARG A C 1
ATOM 675 O O . ARG A 1 94 ? 12.827 -3.101 -10.583 1.00 92.62 94 ARG A O 1
ATOM 682 N N . PRO A 1 95 ? 12.804 -0.852 -10.620 1.00 93.94 95 PRO A N 1
ATOM 683 C CA . PRO A 1 95 ? 12.799 -0.794 -12.069 1.00 93.94 95 PRO A CA 1
ATOM 684 C C . PRO A 1 95 ? 14.160 -1.243 -12.612 1.00 93.94 95 PRO A C 1
ATOM 686 O O . PRO A 1 95 ? 15.196 -0.749 -12.179 1.00 93.94 95 PRO A O 1
ATOM 689 N N . ALA A 1 96 ? 14.156 -2.182 -13.551 1.00 95.31 96 ALA A N 1
ATOM 690 C CA . ALA A 1 96 ? 15.343 -2.691 -14.231 1.00 95.31 96 ALA A CA 1
ATOM 691 C C . ALA A 1 96 ? 14.931 -3.404 -15.521 1.00 95.31 96 ALA A C 1
ATOM 693 O O . ALA A 1 96 ? 13.794 -3.871 -15.659 1.00 95.31 96 ALA A O 1
ATOM 694 N N . ARG A 1 97 ? 15.841 -3.519 -16.490 1.00 95.56 97 ARG A N 1
ATOM 695 C CA . ARG A 1 97 ? 15.575 -4.339 -17.677 1.00 95.56 97 ARG A CA 1
ATOM 696 C C . ARG A 1 97 ? 15.460 -5.801 -17.247 1.00 95.56 97 ARG A C 1
ATOM 698 O O . ARG A 1 97 ? 16.138 -6.237 -16.324 1.00 95.56 97 ARG A O 1
ATOM 705 N N . PHE A 1 98 ? 14.642 -6.588 -17.946 1.00 96.31 98 PHE A N 1
ATOM 706 C CA . PHE A 1 98 ? 14.417 -7.994 -17.576 1.00 96.31 98 PHE A CA 1
ATOM 707 C C . PHE A 1 98 ? 15.724 -8.797 -17.450 1.00 96.31 98 PHE A C 1
ATOM 709 O O . PHE A 1 98 ? 15.876 -9.573 -16.517 1.00 96.31 98 PHE A O 1
ATOM 716 N N . ALA A 1 99 ? 16.686 -8.561 -18.349 1.00 96.19 99 ALA A N 1
ATOM 717 C CA . ALA A 1 99 ? 17.990 -9.228 -18.337 1.00 96.19 99 ALA A CA 1
ATOM 718 C C . ALA A 1 99 ? 18.893 -8.848 -17.142 1.00 96.19 99 ALA A C 1
ATOM 720 O O . ALA A 1 99 ? 19.881 -9.529 -16.893 1.00 96.19 99 ALA A O 1
ATOM 721 N N . GLU A 1 100 ? 18.578 -7.768 -16.424 1.00 95.44 100 GLU A N 1
ATOM 722 C CA . GLU A 1 100 ? 19.326 -7.280 -15.256 1.00 95.44 100 GLU A CA 1
ATOM 723 C C . GLU A 1 100 ? 18.712 -7.766 -13.933 1.00 95.44 100 GLU A C 1
ATOM 725 O O . GLU A 1 100 ? 19.326 -7.620 -12.875 1.00 95.44 100 GLU A O 1
ATOM 730 N N . LEU A 1 101 ? 17.496 -8.325 -13.975 1.00 95.75 101 LEU A N 1
ATOM 731 C CA . LEU A 1 101 ? 16.803 -8.843 -12.802 1.00 95.75 101 LEU A CA 1
ATOM 732 C C . LEU A 1 101 ? 17.224 -10.279 -12.514 1.00 95.75 101 LEU A C 1
ATOM 734 O O . LEU A 1 101 ? 17.222 -11.148 -13.387 1.00 95.75 101 LEU A O 1
ATOM 738 N N . THR A 1 102 ? 17.521 -10.543 -11.247 1.00 97.31 102 THR A N 1
ATOM 739 C CA . THR A 1 102 ? 17.785 -11.896 -10.764 1.00 97.31 102 THR A CA 1
ATOM 740 C C . THR A 1 102 ? 16.496 -12.587 -10.316 1.00 97.31 102 THR A C 1
ATOM 742 O O . THR A 1 102 ? 15.462 -11.960 -10.074 1.00 97.31 102 THR A O 1
ATOM 745 N N . VAL A 1 103 ? 16.552 -13.909 -10.138 1.00 97.62 103 VAL A N 1
ATOM 746 C CA . VAL A 1 103 ? 15.449 -14.650 -9.502 1.00 97.62 103 VAL A CA 1
ATOM 747 C C . VAL A 1 103 ? 15.221 -14.174 -8.064 1.00 97.62 103 VAL A C 1
ATOM 749 O O . VAL A 1 103 ? 14.083 -14.153 -7.598 1.00 97.62 103 VAL A O 1
ATOM 752 N N . ASP A 1 104 ? 16.273 -13.758 -7.360 1.00 98.12 104 ASP A N 1
ATOM 753 C CA . ASP A 1 104 ? 16.145 -13.255 -5.993 1.00 98.12 104 ASP A CA 1
ATOM 754 C C . ASP A 1 104 ? 15.483 -11.876 -5.944 1.00 98.12 104 ASP A C 1
ATOM 756 O O . ASP A 1 104 ? 14.703 -11.619 -5.026 1.00 98.12 104 ASP A O 1
ATOM 760 N N . ASP A 1 105 ? 15.680 -11.040 -6.968 1.00 96.94 105 ASP A N 1
ATOM 761 C CA . ASP A 1 105 ? 14.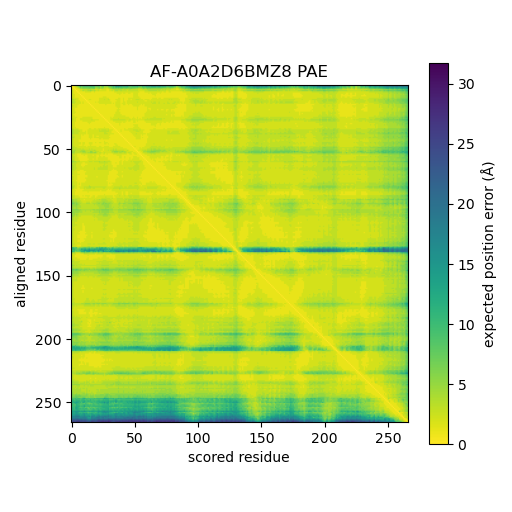918 -9.801 -7.139 1.00 96.94 105 ASP A CA 1
ATOM 762 C C . ASP A 1 105 ? 13.430 -10.071 -7.317 1.00 96.94 105 ASP A C 1
ATOM 764 O O . ASP A 1 105 ? 12.614 -9.493 -6.592 1.00 96.94 105 ASP A O 1
ATOM 768 N N . LEU A 1 106 ? 13.090 -10.999 -8.219 1.00 97.94 106 LEU A N 1
ATOM 769 C CA . LEU A 1 106 ? 11.716 -11.445 -8.430 1.00 97.94 106 LEU A CA 1
ATOM 770 C C . LEU A 1 106 ? 11.105 -11.950 -7.119 1.00 97.94 106 LEU A C 1
ATOM 772 O O . LEU A 1 106 ? 10.023 -11.509 -6.735 1.00 97.94 106 LEU A O 1
ATOM 776 N N . ARG A 1 107 ? 11.802 -12.841 -6.406 1.00 98.31 107 ARG A N 1
ATOM 777 C CA . ARG A 1 107 ? 11.336 -13.394 -5.126 1.00 98.31 107 ARG A CA 1
ATOM 778 C C . ARG A 1 107 ? 11.153 -12.311 -4.072 1.00 98.31 107 ARG A C 1
ATOM 780 O O . ARG A 1 107 ? 10.133 -12.310 -3.400 1.00 98.31 107 ARG A O 1
ATOM 787 N N . ALA A 1 108 ? 12.090 -11.377 -3.934 1.00 98.00 108 ALA A N 1
ATOM 788 C CA . ALA A 1 108 ? 11.962 -10.274 -2.985 1.00 98.00 108 ALA A CA 1
ATOM 789 C C . ALA A 1 108 ? 10.770 -9.363 -3.323 1.00 98.00 108 ALA A C 1
ATOM 791 O O . ALA A 1 108 ? 10.054 -8.916 -2.429 1.00 98.00 108 ALA A O 1
ATOM 792 N N . THR A 1 109 ? 10.515 -9.105 -4.609 1.00 98.25 109 THR A N 1
ATOM 793 C CA . THR A 1 109 ? 9.335 -8.350 -5.055 1.00 98.25 109 THR A CA 1
ATOM 794 C C . THR A 1 109 ? 8.037 -9.105 -4.762 1.00 98.25 109 THR A C 1
ATOM 796 O O . THR A 1 109 ? 7.097 -8.501 -4.248 1.00 98.25 109 THR A O 1
ATOM 799 N N . LEU A 1 110 ? 7.974 -10.413 -5.026 1.00 98.62 110 LEU A N 1
ATOM 800 C CA . LEU A 1 110 ? 6.794 -11.238 -4.739 1.00 98.62 110 LEU A CA 1
ATOM 801 C C . LEU A 1 110 ? 6.535 -11.389 -3.234 1.00 98.62 110 LEU A C 1
ATOM 803 O O . LEU A 1 110 ? 5.389 -11.217 -2.817 1.00 98.62 110 LEU A O 1
ATOM 807 N N . ARG A 1 111 ? 7.577 -11.611 -2.423 1.00 98.44 111 ARG A N 1
ATOM 808 C CA . ARG A 1 111 ? 7.476 -11.674 -0.957 1.00 98.44 111 ARG A CA 1
ATOM 809 C C . ARG A 1 111 ? 6.866 -10.400 -0.388 1.00 98.44 111 ARG A C 1
ATOM 811 O O . ARG A 1 111 ? 5.848 -10.449 0.289 1.00 98.44 111 ARG A O 1
ATOM 818 N N . ALA A 1 112 ? 7.418 -9.241 -0.740 1.00 98.00 112 ALA A N 1
ATOM 819 C CA . ALA A 1 112 ? 6.920 -7.970 -0.225 1.00 98.00 112 ALA A CA 1
ATOM 820 C C . ALA A 1 112 ? 5.521 -7.607 -0.759 1.00 98.00 112 ALA A C 1
ATOM 822 O O . ALA A 1 112 ? 4.667 -7.147 -0.002 1.00 98.00 112 ALA A O 1
ATOM 823 N N . ASN A 1 113 ? 5.276 -7.770 -2.065 1.00 98.56 113 ASN A N 1
ATOM 824 C CA . ASN A 1 113 ? 4.070 -7.231 -2.702 1.00 98.56 113 ASN A CA 1
ATOM 825 C C . ASN A 1 113 ? 2.883 -8.199 -2.688 1.00 98.56 113 ASN A C 1
ATOM 827 O O . ASN A 1 113 ? 1.749 -7.744 -2.545 1.00 98.56 113 ASN A O 1
ATOM 831 N N . LEU A 1 114 ? 3.115 -9.498 -2.893 1.00 98.69 114 LEU A N 1
ATOM 832 C CA . LEU A 1 114 ? 2.059 -10.504 -3.004 1.00 98.69 114 LEU A CA 1
ATOM 833 C C . LEU A 1 114 ? 1.887 -11.270 -1.694 1.00 98.69 114 LEU A C 1
ATOM 835 O O . LEU A 1 114 ? 0.809 -11.196 -1.112 1.00 98.69 114 LEU A O 1
ATOM 839 N N . GLU A 1 115 ? 2.931 -11.951 -1.215 1.00 98.69 115 GLU A N 1
ATOM 840 C CA . GLU A 1 115 ? 2.864 -12.707 0.046 1.00 98.69 115 GLU A CA 1
ATOM 841 C C . GLU A 1 115 ? 2.591 -11.763 1.221 1.00 98.69 115 GLU A C 1
ATOM 843 O O . GLU A 1 115 ? 1.714 -12.027 2.033 1.00 98.69 115 GLU A O 1
ATOM 848 N N . GLY A 1 116 ? 3.213 -10.582 1.236 1.00 98.69 116 GLY A N 1
ATOM 849 C CA . GLY A 1 116 ? 2.914 -9.551 2.225 1.00 98.69 116 GLY A CA 1
ATOM 850 C C . GLY A 1 116 ? 1.457 -9.093 2.200 1.00 98.69 116 GLY A C 1
ATOM 851 O O . GLY A 1 116 ? 0.841 -8.911 3.248 1.00 98.69 116 GLY A O 1
ATOM 852 N N . THR A 1 117 ? 0.855 -8.976 1.011 1.00 98.75 117 THR A N 1
ATOM 853 C CA . THR A 1 117 ? -0.584 -8.694 0.896 1.00 98.75 117 THR A CA 1
ATOM 854 C C . THR A 1 117 ? -1.429 -9.840 1.423 1.00 98.75 117 THR A C 1
ATOM 856 O O . THR A 1 117 ? -2.396 -9.599 2.142 1.00 98.75 117 THR A O 1
ATOM 859 N N . TRP A 1 118 ? -1.065 -11.072 1.084 1.00 98.69 118 TRP A N 1
ATOM 860 C CA . TRP A 1 118 ? -1.734 -12.268 1.574 1.00 98.69 118 TRP A CA 1
ATOM 861 C C . TRP A 1 118 ? -1.726 -12.327 3.104 1.00 98.69 118 TRP A C 1
ATOM 863 O O . TRP A 1 118 ? -2.789 -12.444 3.711 1.00 98.69 118 TRP A O 1
ATOM 873 N N . ASN A 1 119 ? -0.554 -12.159 3.720 1.00 98.81 119 ASN A N 1
ATOM 874 C CA . ASN A 1 119 ? -0.364 -12.193 5.168 1.00 98.81 119 ASN A CA 1
ATOM 875 C C . ASN A 1 119 ? -1.227 -11.136 5.864 1.00 98.81 119 ASN A C 1
ATOM 877 O O . ASN A 1 119 ? -1.968 -11.454 6.788 1.00 98.81 119 ASN A O 1
ATOM 881 N N . VAL A 1 120 ? -1.214 -9.895 5.367 1.00 98.69 120 VAL A N 1
ATOM 882 C CA . VAL A 1 120 ? -2.052 -8.812 5.905 1.00 98.69 120 VAL A CA 1
ATOM 883 C C . VAL A 1 120 ? -3.535 -9.156 5.845 1.00 98.69 120 VAL A C 1
ATOM 885 O O . VAL A 1 120 ? -4.239 -8.996 6.841 1.00 98.69 120 VAL A O 1
ATOM 888 N N . VAL A 1 121 ? -4.025 -9.632 4.697 1.00 98.31 121 VAL A N 1
ATOM 889 C CA . VAL A 1 121 ? -5.435 -10.016 4.556 1.00 98.31 121 VAL A CA 1
ATOM 890 C C . VAL A 1 121 ? -5.776 -11.136 5.533 1.00 98.31 121 VAL A C 1
ATOM 892 O O . VAL A 1 121 ? -6.760 -11.024 6.258 1.00 98.31 121 VAL A O 1
ATOM 895 N N . GLN A 1 122 ? -4.971 -12.198 5.566 1.00 97.88 122 GLN A N 1
ATOM 896 C CA . GLN A 1 122 ? -5.227 -13.373 6.391 1.00 97.88 122 GLN A CA 1
ATOM 897 C C . GLN A 1 122 ? -5.246 -13.031 7.885 1.00 97.88 122 GLN A C 1
ATOM 899 O O . GLN A 1 122 ? -6.138 -13.491 8.596 1.00 97.88 122 GLN A O 1
ATOM 904 N N . SER A 1 123 ? -4.316 -12.191 8.341 1.00 98.44 123 SER A N 1
ATOM 905 C CA . SER A 1 123 ? -4.203 -11.771 9.738 1.00 98.44 123 SER A CA 1
ATOM 906 C C . SER A 1 123 ? -5.246 -10.735 10.150 1.00 98.44 123 SER A C 1
ATOM 908 O O . SER A 1 123 ? -5.720 -10.786 11.274 1.00 98.44 123 SER A O 1
ATOM 910 N N . ALA A 1 124 ? -5.638 -9.802 9.275 1.00 97.56 124 ALA A N 1
ATOM 911 C CA . ALA A 1 124 ? -6.608 -8.763 9.631 1.00 97.56 124 ALA A CA 1
ATOM 912 C C . ALA A 1 124 ? -8.069 -9.243 9.546 1.00 97.56 124 ALA A C 1
ATOM 914 O O . ALA A 1 124 ? -8.943 -8.727 10.242 1.00 97.56 124 ALA A O 1
ATOM 915 N N . LEU A 1 125 ? -8.350 -10.236 8.697 1.00 96.19 125 LEU A N 1
ATOM 916 C CA . LEU A 1 125 ? -9.699 -10.734 8.418 1.00 96.19 125 LEU A CA 1
ATOM 917 C C . LEU A 1 125 ? -10.485 -11.241 9.649 1.00 96.19 125 LEU A C 1
ATOM 919 O O . LEU A 1 125 ? -11.703 -11.041 9.667 1.00 96.19 125 LEU A O 1
ATOM 923 N N . PRO A 1 126 ? -9.877 -11.889 10.663 1.00 95.44 126 PRO A N 1
ATOM 924 C CA . PRO A 1 126 ? -10.570 -12.255 11.901 1.00 95.44 126 PRO A CA 1
ATOM 925 C C . PRO A 1 126 ? -10.979 -11.057 12.768 1.00 95.44 126 PRO A C 1
ATOM 927 O O . PRO A 1 126 ? -11.894 -11.192 13.575 1.00 95.44 126 PRO A O 1
ATOM 930 N N . HIS A 1 127 ? -10.321 -9.903 12.609 1.00 96.75 127 HIS A N 1
ATOM 931 C CA . HIS A 1 127 ? -10.546 -8.722 13.446 1.00 96.75 127 HIS A CA 1
ATOM 932 C C . HIS A 1 127 ? -11.514 -7.707 12.846 1.00 96.75 127 HIS A C 1
ATOM 934 O O . HIS A 1 127 ? -11.950 -6.824 13.579 1.00 96.75 127 HIS A O 1
ATOM 940 N N . LEU A 1 128 ? -11.831 -7.795 11.547 1.00 95.25 128 LEU A N 1
ATOM 941 C CA . LEU A 1 128 ? -12.798 -6.899 10.903 1.00 95.25 128 LEU A CA 1
ATOM 942 C C . LEU A 1 128 ? -14.113 -6.836 11.692 1.00 95.25 128 LEU A C 1
ATOM 944 O O . LEU A 1 128 ? -14.537 -7.829 12.287 1.00 95.25 128 LEU A O 1
ATOM 948 N N . GLU A 1 129 ? -14.755 -5.666 11.679 1.00 84.25 129 GLU A N 1
ATOM 949 C CA . GLU A 1 129 ? -16.012 -5.446 12.396 1.00 84.25 129 GLU A CA 1
ATOM 950 C C . GLU A 1 129 ? -17.068 -6.523 12.070 1.00 84.25 129 GLU A C 1
ATOM 952 O O . GLU A 1 129 ? -17.215 -7.009 10.942 1.00 84.25 129 GLU A O 1
ATOM 957 N N . ALA A 1 130 ? -17.820 -6.932 13.093 1.00 76.69 130 ALA A N 1
ATOM 958 C CA . ALA A 1 130 ? -18.881 -7.911 12.926 1.00 76.69 130 ALA A CA 1
ATOM 959 C C . ALA A 1 130 ? -19.945 -7.380 11.949 1.00 76.69 130 ALA A C 1
ATOM 961 O O . ALA A 1 130 ? -20.542 -6.330 12.168 1.00 76.69 130 ALA A O 1
ATOM 962 N N . GLY A 1 131 ? -20.204 -8.130 10.876 1.00 67.19 131 GLY A N 1
ATOM 963 C CA . GLY A 1 131 ? -21.177 -7.748 9.848 1.00 67.19 131 GLY A CA 1
ATOM 964 C C . GLY A 1 131 ? -20.600 -6.962 8.668 1.00 67.19 131 GLY A C 1
ATOM 965 O O . GLY A 1 131 ? -21.354 -6.662 7.740 1.00 67.19 131 GLY A O 1
ATOM 966 N N . GLY A 1 132 ? -19.292 -6.683 8.642 1.00 79.75 132 GLY A N 1
ATOM 967 C CA . GLY A 1 132 ? -18.623 -6.220 7.431 1.00 79.75 132 GLY A CA 1
ATOM 968 C C . GLY A 1 132 ? -17.387 -5.359 7.659 1.00 79.75 132 GLY A C 1
ATOM 969 O O . GLY A 1 132 ? -16.864 -5.209 8.751 1.00 79.75 132 GLY A O 1
ATOM 970 N N . GLY A 1 133 ? -16.885 -4.807 6.567 1.00 93.62 133 GLY A N 1
ATOM 971 C CA . GLY A 1 133 ? -15.679 -3.992 6.546 1.00 93.62 133 GLY A CA 1
ATOM 972 C C . GLY A 1 133 ? -15.143 -3.917 5.129 1.00 93.62 133 GLY A C 1
ATOM 973 O O . GLY A 1 133 ? -15.658 -4.575 4.222 1.00 93.62 133 GLY A O 1
ATOM 974 N N . THR A 1 134 ? -14.121 -3.099 4.911 1.00 97.50 134 THR A N 1
ATOM 975 C CA . THR A 1 134 ? -13.470 -3.007 3.603 1.00 97.50 134 THR A CA 1
ATOM 976 C C . THR A 1 134 ? -11.988 -3.318 3.706 1.00 97.50 134 THR A C 1
ATOM 978 O O . THR A 1 134 ? -11.281 -2.760 4.538 1.00 97.50 134 THR A O 1
ATOM 981 N N . ILE A 1 135 ? -11.500 -4.162 2.806 1.00 98.50 135 ILE A N 1
ATOM 982 C CA . ILE A 1 135 ? -10.073 -4.354 2.569 1.00 98.50 135 ILE A CA 1
ATOM 983 C C . ILE A 1 135 ? -9.713 -3.652 1.263 1.00 98.50 135 ILE A C 1
ATOM 985 O O . ILE A 1 135 ? -10.336 -3.874 0.223 1.00 98.50 135 ILE A O 1
ATOM 989 N N . VAL A 1 136 ? -8.687 -2.810 1.301 1.00 98.81 136 VAL A N 1
ATOM 990 C CA . VAL A 1 136 ? -8.092 -2.188 0.121 1.00 98.81 136 VAL A CA 1
ATOM 991 C C . VAL A 1 136 ? -6.679 -2.719 -0.045 1.00 98.81 136 VAL A C 1
ATOM 993 O O . VAL A 1 136 ? -5.798 -2.398 0.749 1.00 98.81 136 VAL A O 1
ATOM 996 N N . ASN A 1 137 ? -6.439 -3.449 -1.128 1.00 98.81 137 ASN A N 1
ATOM 997 C CA . ASN A 1 137 ? -5.089 -3.841 -1.517 1.00 98.81 137 ASN A CA 1
ATOM 998 C C . ASN A 1 137 ? -4.524 -2.830 -2.519 1.00 98.81 137 ASN A C 1
ATOM 1000 O O . ASN A 1 137 ? -5.194 -2.464 -3.487 1.00 98.81 137 ASN A O 1
ATOM 1004 N N . THR A 1 138 ? -3.293 -2.366 -2.310 1.00 98.62 138 THR A N 1
ATOM 1005 C CA . THR A 1 138 ? -2.651 -1.416 -3.227 1.00 98.62 138 THR A CA 1
ATOM 1006 C C . THR A 1 138 ? -1.854 -2.155 -4.296 1.00 98.62 138 THR A C 1
ATOM 1008 O O . THR A 1 138 ? -0.743 -2.651 -4.075 1.00 98.62 138 THR A O 1
ATOM 1011 N N . ALA A 1 139 ? -2.432 -2.201 -5.493 1.00 98.19 139 ALA A N 1
ATOM 1012 C CA . ALA A 1 139 ? -1.758 -2.656 -6.693 1.00 98.19 139 ALA A CA 1
ATOM 1013 C C . ALA A 1 139 ? -0.939 -1.499 -7.309 1.00 98.19 139 ALA A C 1
ATOM 1015 O O . ALA A 1 139 ? -0.145 -0.848 -6.635 1.00 98.19 139 ALA A O 1
ATOM 1016 N N . SER A 1 140 ? -1.109 -1.267 -8.607 1.00 97.12 140 SER A N 1
ATOM 1017 C CA . SER A 1 140 ? -0.536 -0.163 -9.375 1.00 97.12 140 SER A CA 1
ATOM 1018 C C . SER A 1 140 ? -1.296 -0.063 -10.694 1.00 97.12 140 SER A C 1
ATOM 1020 O O . SER A 1 140 ? -1.949 -1.025 -11.111 1.00 97.12 140 SER A O 1
ATOM 1022 N N . LEU A 1 141 ? -1.185 1.060 -11.400 1.00 95.19 141 LEU A N 1
ATOM 1023 C CA . LEU A 1 141 ? -1.529 1.105 -12.818 1.00 95.19 141 LEU A CA 1
ATOM 1024 C C . LEU A 1 141 ? -0.721 0.061 -13.612 1.00 95.19 141 LEU A C 1
ATOM 1026 O O . LEU A 1 141 ? -1.268 -0.559 -14.521 1.00 95.19 141 LEU A O 1
ATOM 1030 N N . ALA A 1 142 ? 0.517 -0.232 -13.194 1.00 94.44 142 ALA 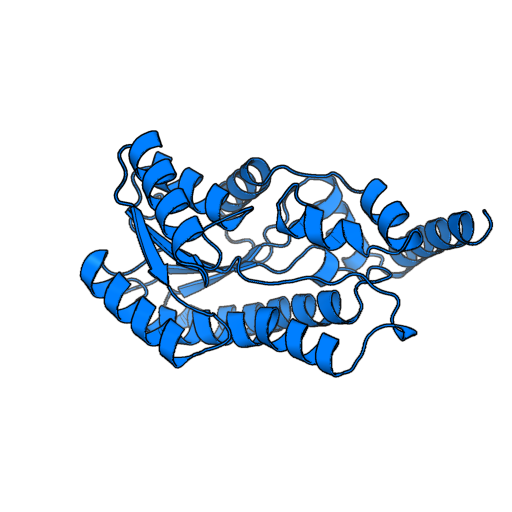A N 1
ATOM 1031 C CA . ALA A 1 142 ? 1.339 -1.322 -13.729 1.00 94.44 142 ALA A CA 1
ATOM 1032 C C . ALA A 1 142 ? 0.785 -2.734 -13.433 1.00 94.44 142 ALA A C 1
ATOM 1034 O O . ALA A 1 142 ? 1.289 -3.711 -13.969 1.00 94.44 142 ALA A O 1
ATOM 1035 N N . GLY A 1 143 ? -0.259 -2.864 -12.605 1.00 95.06 143 GLY A N 1
ATOM 1036 C CA . GLY A 1 143 ? -1.031 -4.103 -12.460 1.00 95.06 143 GLY A CA 1
ATOM 1037 C C . GLY A 1 143 ? -2.130 -4.268 -13.516 1.00 95.06 143 GLY A C 1
ATOM 1038 O O . GLY A 1 143 ? -2.801 -5.288 -13.545 1.00 95.06 143 GLY A O 1
ATOM 1039 N N . LEU A 1 144 ? -2.359 -3.260 -14.363 1.00 94.31 144 LEU A N 1
ATOM 1040 C CA . LEU A 1 144 ? -3.386 -3.269 -15.414 1.00 94.31 144 LEU A CA 1
ATOM 1041 C C . LEU A 1 144 ? -2.788 -3.184 -16.822 1.00 94.31 144 LEU A C 1
ATOM 1043 O O . LEU A 1 144 ? -3.429 -3.574 -17.799 1.00 94.31 144 LEU A O 1
ATOM 1047 N N . ILE A 1 145 ? -1.572 -2.653 -16.937 1.00 90.88 145 ILE A N 1
ATOM 1048 C CA . ILE A 1 145 ? -0.835 -2.499 -18.189 1.00 90.88 145 ILE A CA 1
ATOM 1049 C C . ILE A 1 145 ? 0.609 -2.961 -17.984 1.00 90.88 145 ILE A C 1
ATOM 1051 O O . ILE A 1 145 ? 1.191 -2.719 -16.932 1.00 90.88 145 ILE A O 1
ATOM 1055 N N . GLY A 1 146 ? 1.198 -3.599 -18.997 1.00 88.50 146 GLY A N 1
ATOM 1056 C CA . GLY A 1 146 ? 2.633 -3.884 -18.993 1.00 88.50 146 GLY A CA 1
ATOM 1057 C C . GLY A 1 146 ? 3.432 -2.596 -19.188 1.00 88.50 146 GLY A C 1
ATOM 1058 O O . GLY A 1 146 ? 3.112 -1.804 -20.077 1.00 88.50 146 GLY A O 1
ATOM 1059 N N . VAL A 1 147 ? 4.463 -2.398 -18.368 1.00 88.56 147 VAL A N 1
ATOM 1060 C CA . VAL A 1 147 ? 5.355 -1.233 -18.420 1.00 88.56 147 VAL A CA 1
ATOM 1061 C C . VAL A 1 147 ? 6.789 -1.728 -18.563 1.00 88.56 147 VAL A C 1
ATOM 1063 O O . VAL A 1 147 ? 7.214 -2.641 -17.853 1.00 88.56 147 VAL A O 1
ATOM 1066 N N . TYR A 1 148 ? 7.531 -1.143 -19.504 1.00 92.00 148 TYR A N 1
ATOM 1067 C CA . TYR A 1 148 ? 8.940 -1.470 -19.704 1.00 92.00 148 TYR A CA 1
ATOM 1068 C C . TYR A 1 148 ? 9.734 -1.236 -18.412 1.00 92.00 148 TYR A C 1
ATOM 1070 O O . TYR A 1 148 ? 9.552 -0.222 -17.739 1.00 92.00 148 TYR A O 1
ATOM 1078 N N . GLY A 1 149 ? 10.620 -2.172 -18.078 1.00 93.81 149 GLY A N 1
ATOM 1079 C CA . GLY A 1 149 ? 11.478 -2.092 -16.896 1.00 93.81 149 GLY A CA 1
ATOM 1080 C C . GLY A 1 149 ? 10.807 -2.457 -15.567 1.00 93.81 149 GLY A C 1
ATOM 1081 O O . GLY A 1 149 ? 11.428 -2.307 -14.527 1.00 93.81 149 GLY A O 1
ATOM 1082 N N . TYR A 1 150 ? 9.559 -2.935 -15.577 1.00 95.62 150 TYR A N 1
ATOM 1083 C CA . TYR A 1 150 ? 8.821 -3.335 -14.371 1.00 95.62 150 TYR A CA 1
ATOM 1084 C C . TYR A 1 150 ? 8.342 -4.794 -14.449 1.00 95.62 150 TYR A C 1
ATOM 1086 O O . TYR A 1 150 ? 7.215 -5.092 -14.075 1.00 95.62 150 TYR A O 1
ATOM 1094 N N . SER A 1 151 ? 9.137 -5.724 -14.981 1.00 96.69 151 SER A N 1
ATOM 1095 C CA . SER A 1 151 ? 8.670 -7.100 -15.229 1.00 96.69 151 SER A CA 1
ATOM 1096 C C . SER A 1 151 ? 8.251 -7.861 -13.966 1.00 96.69 151 SER A C 1
ATOM 1098 O O . SER A 1 151 ? 7.170 -8.445 -13.946 1.00 96.69 151 SER A O 1
ATOM 1100 N N . ASP A 1 152 ? 9.061 -7.837 -12.907 1.00 97.00 152 ASP A N 1
ATOM 1101 C CA . ASP A 1 152 ? 8.751 -8.477 -11.621 1.00 97.00 152 ASP A CA 1
ATOM 1102 C C . ASP A 1 152 ? 7.666 -7.701 -10.853 1.00 97.00 152 ASP A C 1
ATOM 1104 O O . ASP A 1 152 ? 6.709 -8.279 -10.332 1.00 97.00 152 ASP A O 1
ATOM 1108 N N . TYR A 1 153 ? 7.774 -6.372 -10.842 1.00 97.44 153 TYR A N 1
ATOM 1109 C CA . TYR A 1 153 ? 6.833 -5.482 -10.179 1.00 97.44 153 TYR A CA 1
ATOM 1110 C C . TYR A 1 153 ? 5.437 -5.585 -10.790 1.00 97.44 153 TYR A C 1
ATOM 1112 O O . TYR A 1 153 ? 4.484 -5.875 -10.067 1.00 97.44 153 TYR A O 1
ATOM 1120 N N . ALA A 1 154 ? 5.301 -5.414 -12.108 1.00 97.19 154 ALA A N 1
ATOM 1121 C CA . ALA A 1 154 ? 4.027 -5.541 -12.803 1.00 97.19 154 ALA A CA 1
ATOM 1122 C C . ALA A 1 154 ? 3.430 -6.928 -12.556 1.00 97.19 154 ALA A C 1
ATOM 1124 O O . ALA A 1 154 ? 2.292 -7.001 -12.099 1.00 97.19 154 ALA A O 1
ATOM 1125 N N . ALA A 1 155 ? 4.199 -8.012 -12.727 1.00 97.88 155 ALA A N 1
ATOM 1126 C CA . ALA A 1 155 ? 3.728 -9.367 -12.426 1.00 97.88 155 ALA A CA 1
ATOM 1127 C C . ALA A 1 155 ? 3.144 -9.475 -11.005 1.00 97.88 155 ALA A C 1
ATOM 1129 O O . ALA A 1 155 ? 2.021 -9.954 -10.838 1.00 97.88 155 ALA A O 1
ATOM 1130 N N . SER A 1 156 ? 3.837 -8.935 -9.994 1.00 98.50 156 SER A N 1
ATOM 1131 C CA . SER A 1 156 ? 3.326 -8.908 -8.616 1.00 98.50 156 SER A CA 1
ATOM 1132 C C . SER A 1 156 ? 2.028 -8.098 -8.471 1.00 98.50 156 SER A C 1
ATOM 1134 O O . SER A 1 156 ? 1.115 -8.508 -7.758 1.00 98.50 156 SER A O 1
ATOM 1136 N N . LYS A 1 157 ? 1.897 -6.962 -9.170 1.00 98.31 157 LYS A N 1
ATOM 1137 C CA . LYS A 1 157 ? 0.717 -6.088 -9.081 1.00 98.31 157 LYS A CA 1
ATOM 1138 C C . LYS A 1 157 ? -0.485 -6.626 -9.861 1.00 98.31 157 LYS A C 1
ATOM 1140 O O . LYS A 1 157 ? -1.611 -6.423 -9.412 1.00 98.31 157 LYS A O 1
ATOM 1145 N N . PHE A 1 158 ? -0.269 -7.353 -10.958 1.00 98.50 158 PHE A N 1
ATOM 1146 C CA . PHE A 1 158 ? -1.308 -8.157 -11.611 1.00 98.50 158 PHE A CA 1
ATOM 1147 C C . PHE A 1 158 ? -1.788 -9.279 -10.677 1.00 98.50 158 PHE A C 1
ATOM 1149 O O . PHE A 1 158 ? -2.994 -9.467 -10.520 1.00 98.50 158 PHE A O 1
ATOM 1156 N N . ALA A 1 159 ? -0.866 -9.971 -9.996 1.00 98.69 159 ALA A N 1
ATOM 1157 C CA . ALA A 1 159 ? -1.211 -11.027 -9.044 1.00 98.69 159 ALA A CA 1
ATOM 1158 C C . ALA A 1 159 ? -2.053 -10.506 -7.867 1.00 98.69 159 ALA A C 1
ATOM 1160 O O . ALA A 1 159 ? -3.048 -11.130 -7.511 1.00 98.69 159 ALA A O 1
ATOM 1161 N N . VAL A 1 160 ? -1.727 -9.327 -7.319 1.00 98.81 160 VAL A N 1
ATOM 1162 C CA . VAL A 1 160 ? -2.541 -8.676 -6.274 1.00 98.81 160 VAL A CA 1
ATOM 1163 C C . VAL A 1 160 ? -3.971 -8.398 -6.754 1.00 98.81 160 VAL A C 1
ATOM 1165 O O . VAL A 1 160 ? -4.910 -8.594 -5.988 1.00 98.81 160 VAL A O 1
ATOM 1168 N N . ILE A 1 161 ? -4.167 -7.984 -8.012 1.00 98.69 161 ILE A N 1
ATOM 1169 C CA . ILE A 1 161 ? -5.516 -7.779 -8.569 1.00 98.69 161 ILE A CA 1
ATOM 1170 C C . ILE A 1 161 ? -6.276 -9.101 -8.658 1.00 98.69 161 ILE A C 1
ATOM 1172 O O . ILE A 1 161 ? -7.423 -9.155 -8.219 1.00 98.69 161 ILE A O 1
ATOM 1176 N N . GLY A 1 162 ? -5.639 -10.154 -9.181 1.00 98.75 162 GLY A N 1
ATOM 1177 C CA . GLY A 1 162 ? -6.243 -11.485 -9.269 1.00 98.75 162 GLY A CA 1
ATOM 1178 C C . GLY A 1 162 ? -6.635 -12.032 -7.894 1.00 98.75 162 GLY A C 1
ATOM 1179 O O . GLY A 1 162 ? -7.776 -12.445 -7.700 1.00 98.75 162 GLY A O 1
ATOM 1180 N N . LEU A 1 163 ? -5.730 -11.933 -6.915 1.00 98.75 163 LEU A N 1
ATOM 1181 C CA . LEU A 1 163 ? -5.993 -12.285 -5.518 1.00 98.75 163 LEU A CA 1
ATOM 1182 C C . LEU A 1 163 ? -7.198 -11.510 -4.966 1.00 98.75 163 LEU A C 1
ATOM 1184 O O . LEU A 1 163 ? -8.126 -12.096 -4.415 1.00 98.75 163 LEU A O 1
ATOM 1188 N N . SER A 1 164 ? -7.219 -10.189 -5.142 1.00 98.81 164 SER A N 1
ATOM 1189 C CA . SER A 1 164 ? -8.315 -9.344 -4.665 1.00 98.81 164 SER A CA 1
ATOM 1190 C C . SER A 1 164 ? -9.656 -9.641 -5.330 1.00 98.81 164 SER A C 1
ATOM 1192 O O . SER A 1 164 ? -10.691 -9.454 -4.692 1.00 98.81 164 SER A O 1
ATOM 1194 N N . GLU A 1 165 ? -9.670 -10.070 -6.591 1.00 98.50 165 GLU A N 1
ATOM 1195 C CA . GLU A 1 165 ? -10.904 -10.420 -7.296 1.00 98.50 165 GLU A CA 1
ATOM 1196 C C . GLU A 1 165 ? -11.529 -11.696 -6.725 1.00 98.50 165 GLU A C 1
ATOM 1198 O O . GLU A 1 165 ? -12.739 -11.714 -6.487 1.00 98.50 165 GLU A O 1
ATOM 1203 N N . VAL A 1 166 ? -10.704 -12.704 -6.422 1.00 98.56 166 VAL A N 1
ATOM 1204 C CA . VAL A 1 166 ? -11.124 -13.938 -5.737 1.00 98.56 166 VAL A CA 1
ATOM 1205 C C . VAL A 1 166 ? -11.637 -13.623 -4.332 1.00 98.56 166 VAL A C 1
ATOM 1207 O O . VAL A 1 166 ? -12.787 -13.927 -4.013 1.00 98.56 166 VAL A O 1
ATOM 1210 N N . LEU A 1 167 ? -10.849 -12.907 -3.524 1.00 98.31 167 LEU A N 1
ATOM 1211 C CA . LEU A 1 167 ? -11.229 -12.552 -2.152 1.00 98.31 167 LEU A CA 1
ATOM 1212 C C . LEU A 1 167 ? -12.527 -11.742 -2.095 1.00 98.31 167 LEU A C 1
ATOM 1214 O O . LEU A 1 167 ? -13.325 -11.911 -1.177 1.00 98.31 167 LEU A O 1
ATOM 1218 N N . ARG A 1 168 ? -12.783 -10.875 -3.083 1.00 97.75 168 ARG A N 1
ATOM 1219 C CA . ARG A 1 168 ? -14.044 -10.127 -3.140 1.00 97.75 168 ARG A CA 1
ATOM 1220 C C . ARG A 1 168 ? -15.259 -11.041 -3.265 1.00 97.75 168 ARG A C 1
ATOM 1222 O O . ARG A 1 168 ? -16.324 -10.679 -2.778 1.00 97.75 168 ARG A O 1
ATOM 1229 N N . GLN A 1 169 ? -15.124 -12.171 -3.953 1.00 97.81 169 GLN A N 1
ATOM 1230 C CA . GLN A 1 169 ? -16.202 -13.144 -4.125 1.00 97.81 169 GLN A CA 1
ATOM 1231 C C . GLN A 1 169 ? -16.351 -14.008 -2.872 1.00 97.81 169 GLN A C 1
ATOM 1233 O O . GLN A 1 169 ? -17.455 -14.124 -2.346 1.00 97.81 169 GLN A O 1
ATOM 1238 N N . GLU A 1 170 ? -15.243 -14.542 -2.355 1.00 97.38 170 GLU A N 1
ATOM 1239 C CA . GLU A 1 170 ? -15.237 -15.415 -1.175 1.00 97.38 170 GLU A CA 1
ATOM 1240 C C . GLU A 1 170 ? -15.745 -14.706 0.086 1.00 97.38 170 GLU A C 1
ATOM 1242 O O . GLU A 1 170 ? -16.486 -15.280 0.885 1.00 97.38 170 GLU A O 1
ATOM 1247 N N . LEU A 1 171 ? -15.385 -13.433 0.261 1.00 96.38 171 LEU A N 1
ATOM 1248 C CA . LEU A 1 171 ? -15.702 -12.677 1.471 1.00 96.38 171 LEU A CA 1
ATOM 1249 C C . LEU A 1 171 ? -17.046 -11.932 1.399 1.00 96.38 171 LEU A C 1
ATOM 1251 O O . LEU A 1 171 ? -17.524 -11.437 2.422 1.00 96.38 171 LEU A O 1
ATOM 1255 N N . ALA A 1 172 ? -17.706 -11.914 0.234 1.00 95.06 172 ALA A N 1
ATOM 1256 C CA . ALA A 1 172 ? -18.988 -11.232 0.050 1.00 95.06 172 ALA A CA 1
ATOM 1257 C C . ALA A 1 172 ? -20.084 -11.772 0.983 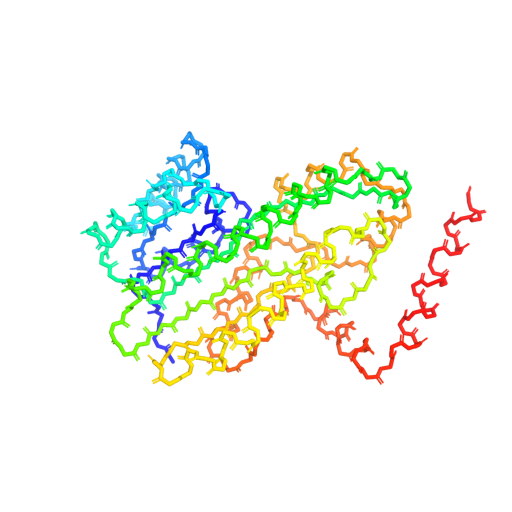1.00 95.06 172 ALA A C 1
ATOM 1259 O O . ALA A 1 172 ? -20.854 -10.990 1.541 1.00 95.06 172 ALA A O 1
ATOM 1260 N N . ALA A 1 173 ? -20.128 -13.092 1.201 1.00 92.31 173 ALA A N 1
ATOM 1261 C CA . ALA A 1 173 ? -21.095 -13.729 2.101 1.00 92.31 173 ALA A CA 1
ATOM 1262 C C . ALA A 1 173 ? -20.903 -13.324 3.575 1.00 92.31 173 ALA A C 1
ATOM 1264 O O . ALA A 1 173 ? -21.839 -13.409 4.365 1.00 92.31 173 ALA A O 1
ATOM 1265 N N . ARG A 1 174 ? -19.706 -12.844 3.939 1.00 93.12 174 ARG A N 1
ATOM 1266 C CA . ARG A 1 174 ? -19.377 -12.319 5.274 1.00 93.12 174 ARG A CA 1
ATOM 1267 C C . ARG A 1 174 ? -19.637 -10.813 5.410 1.00 93.12 174 ARG A C 1
ATOM 1269 O O . ARG A 1 174 ? -19.319 -10.242 6.446 1.00 93.12 174 ARG A O 1
ATOM 1276 N N . GLY A 1 175 ? -20.155 -10.157 4.368 1.00 93.88 175 GLY A N 1
ATOM 1277 C CA . GLY A 1 175 ? -20.347 -8.704 4.340 1.00 93.88 175 GLY A CA 1
ATOM 1278 C C . GLY A 1 175 ? -19.053 -7.898 4.168 1.00 93.88 175 GLY A C 1
ATOM 1279 O O . GLY A 1 175 ? -19.082 -6.674 4.275 1.00 93.88 175 GLY A O 1
ATOM 1280 N N . VAL A 1 176 ? -17.922 -8.555 3.887 1.00 96.06 176 VAL A N 1
ATOM 1281 C CA . VAL A 1 176 ? -16.625 -7.894 3.694 1.00 96.06 176 VAL A CA 1
ATOM 1282 C C . VAL A 1 176 ? -16.434 -7.558 2.218 1.00 96.06 176 VAL A C 1
ATOM 1284 O O . VAL A 1 176 ? -16.565 -8.403 1.333 1.00 96.06 176 VAL A O 1
ATOM 1287 N N . ASP A 1 177 ? -16.113 -6.299 1.948 1.00 96.75 177 ASP A N 1
ATOM 1288 C CA . ASP A 1 177 ? -15.854 -5.779 0.613 1.00 96.75 177 ASP A CA 1
ATOM 1289 C C . ASP A 1 177 ? -14.347 -5.707 0.351 1.00 96.75 177 ASP A C 1
ATOM 1291 O O . ASP A 1 177 ? -13.564 -5.323 1.218 1.00 96.75 177 ASP A O 1
ATOM 1295 N N . VAL A 1 178 ? -13.929 -6.054 -0.865 1.00 98.31 178 VAL A N 1
ATOM 1296 C CA . VAL A 1 178 ? -12.519 -6.000 -1.273 1.00 98.31 178 VAL A CA 1
ATOM 1297 C C . VAL A 1 178 ? -12.371 -5.080 -2.478 1.00 98.31 178 VAL A C 1
ATOM 1299 O O . VAL A 1 178 ? -13.104 -5.166 -3.472 1.00 98.31 178 VAL A O 1
ATOM 1302 N N . ARG A 1 179 ? -11.414 -4.162 -2.379 1.00 98.44 179 ARG A N 1
ATOM 1303 C CA . ARG A 1 179 ? -11.125 -3.100 -3.343 1.00 98.44 179 ARG A CA 1
ATOM 1304 C C . ARG A 1 179 ? -9.652 -3.123 -3.703 1.00 98.44 179 ARG A C 1
ATOM 1306 O O . ARG A 1 179 ? -8.817 -3.534 -2.901 1.00 98.44 179 ARG A O 1
ATOM 1313 N N . VAL A 1 180 ? -9.332 -2.605 -4.882 1.00 98.81 180 VAL A N 1
ATOM 1314 C CA . VAL A 1 180 ? -7.941 -2.448 -5.303 1.00 98.81 180 VAL A CA 1
ATOM 1315 C C . VAL A 1 180 ? -7.653 -0.999 -5.639 1.00 98.81 180 VAL A C 1
ATOM 1317 O O . VAL A 1 180 ? -8.316 -0.415 -6.496 1.00 98.81 180 VAL A O 1
ATOM 1320 N N . LEU A 1 181 ? -6.650 -0.425 -4.982 1.00 98.75 181 LEU A N 1
ATOM 1321 C CA . LEU A 1 181 ? -6.099 0.876 -5.339 1.00 98.75 181 LEU A CA 1
ATOM 1322 C C . LEU A 1 181 ? -5.012 0.679 -6.404 1.00 98.75 181 LEU A C 1
ATOM 1324 O O . LEU A 1 181 ? -4.017 0.005 -6.159 1.00 98.75 181 LEU A O 1
ATOM 1328 N N . CYS A 1 182 ? -5.188 1.275 -7.583 1.00 98.25 182 CYS A N 1
ATOM 1329 C CA . CYS A 1 182 ? -4.249 1.197 -8.706 1.00 98.25 182 CYS A CA 1
ATOM 1330 C C . CYS A 1 182 ? -3.728 2.605 -9.047 1.00 98.25 182 CYS A C 1
ATOM 1332 O O . CYS A 1 182 ? -4.209 3.214 -10.011 1.00 98.25 182 CYS A O 1
ATOM 1334 N N . PRO A 1 183 ? -2.808 3.168 -8.244 1.00 97.19 183 PRO A N 1
ATOM 1335 C CA . PRO A 1 183 ? -2.263 4.494 -8.503 1.00 97.19 183 PRO A CA 1
ATOM 1336 C C . PRO A 1 183 ? -1.330 4.483 -9.731 1.00 97.19 183 PRO A C 1
ATOM 1338 O O . PRO A 1 183 ? -0.699 3.456 -9.999 1.00 97.19 183 PRO A O 1
ATOM 1341 N N . PRO A 1 184 ? -1.241 5.595 -10.489 1.00 95.19 184 PRO A N 1
ATOM 1342 C CA . PRO A 1 184 ? -0.099 5.861 -11.369 1.00 95.19 184 PRO A CA 1
ATOM 1343 C C . PRO A 1 184 ? 1.143 6.201 -10.518 1.00 95.19 184 PRO A C 1
ATOM 1345 O O . PRO A 1 184 ? 1.159 5.915 -9.322 1.00 95.19 184 PRO A O 1
ATOM 1348 N N . ASP A 1 185 ? 2.162 6.829 -11.104 1.00 95.25 185 ASP A N 1
ATOM 1349 C CA . ASP A 1 185 ? 3.318 7.325 -10.351 1.00 95.25 185 ASP A CA 1
ATOM 1350 C C . ASP A 1 185 ? 2.887 8.328 -9.265 1.00 95.25 185 ASP A C 1
ATOM 1352 O O . ASP A 1 185 ? 2.041 9.205 -9.489 1.00 95.25 185 ASP A O 1
ATOM 1356 N N . VAL A 1 186 ? 3.466 8.182 -8.069 1.00 96.69 186 VAL A N 1
ATOM 1357 C CA . VAL A 1 186 ? 3.142 8.998 -6.890 1.00 96.69 186 VAL A CA 1
ATOM 1358 C C . VAL A 1 186 ? 4.422 9.518 -6.256 1.00 96.69 186 VAL A C 1
ATOM 1360 O O . VAL A 1 186 ? 5.310 8.727 -5.937 1.00 96.69 186 VAL A O 1
ATOM 1363 N N . ASP A 1 187 ? 4.486 10.825 -6.017 1.00 96.88 187 ASP A N 1
ATOM 1364 C CA . ASP A 1 187 ? 5.625 11.482 -5.382 1.00 96.88 187 ASP A CA 1
ATOM 1365 C C . ASP A 1 187 ? 5.775 11.016 -3.926 1.00 96.88 187 ASP A C 1
ATOM 1367 O O . ASP A 1 187 ? 5.058 11.436 -3.019 1.00 96.88 187 ASP A O 1
ATOM 1371 N N . THR A 1 188 ? 6.646 10.034 -3.717 1.00 96.25 188 THR A N 1
ATOM 1372 C CA . THR A 1 188 ? 6.837 9.339 -2.444 1.00 96.25 188 THR A CA 1
ATOM 1373 C C . THR A 1 188 ? 8.312 9.004 -2.253 1.00 96.25 188 THR A C 1
ATOM 1375 O O . THR A 1 188 ? 9.035 8.851 -3.239 1.00 96.25 188 THR A O 1
ATOM 1378 N N . PRO A 1 189 ? 8.762 8.753 -1.008 1.00 95.06 189 PRO A N 1
ATOM 1379 C CA . PRO A 1 189 ? 10.106 8.227 -0.773 1.00 95.06 189 PRO A CA 1
ATOM 1380 C C . PRO A 1 189 ? 10.396 6.931 -1.550 1.00 95.06 189 PRO A C 1
ATOM 1382 O O . PRO A 1 189 ? 11.511 6.736 -2.021 1.00 95.06 189 PRO A O 1
ATOM 1385 N N . GLY A 1 190 ? 9.387 6.067 -1.733 1.00 93.12 190 GLY A N 1
ATOM 1386 C CA . GLY A 1 190 ? 9.510 4.850 -2.543 1.00 93.12 190 GLY A CA 1
ATOM 1387 C C . GLY A 1 190 ? 9.762 5.151 -4.021 1.00 93.12 190 GLY A C 1
ATOM 1388 O O . GLY A 1 190 ? 10.678 4.590 -4.608 1.00 93.12 190 GLY A O 1
ATOM 1389 N N . PHE A 1 191 ? 9.023 6.098 -4.601 1.00 94.44 191 PHE A N 1
ATOM 1390 C CA . PHE A 1 191 ? 9.234 6.528 -5.985 1.00 94.44 191 PHE A CA 1
ATOM 1391 C C . PHE A 1 191 ? 10.598 7.204 -6.194 1.00 94.44 191 PHE A C 1
ATOM 1393 O O . PHE A 1 191 ? 11.249 6.992 -7.216 1.00 94.44 191 PHE A O 1
ATOM 1400 N N . ALA A 1 192 ? 11.070 7.976 -5.211 1.00 94.44 192 ALA A N 1
ATOM 1401 C CA . ALA A 1 192 ? 12.416 8.542 -5.235 1.00 94.44 192 ALA A CA 1
ATOM 1402 C C . ALA A 1 192 ? 13.501 7.448 -5.241 1.00 94.44 192 ALA A C 1
ATOM 1404 O O . ALA A 1 192 ? 14.480 7.574 -5.975 1.00 94.44 192 ALA A O 1
ATOM 1405 N N . GLU A 1 193 ? 13.315 6.365 -4.478 1.00 93.06 193 GLU A N 1
ATOM 1406 C CA . GLU A 1 193 ? 14.206 5.196 -4.502 1.00 93.06 193 GLU A CA 1
ATOM 1407 C C . GLU A 1 193 ? 14.169 4.482 -5.860 1.00 93.06 193 GLU A C 1
ATOM 1409 O O . GLU A 1 193 ? 15.217 4.203 -6.439 1.00 93.06 193 GLU A O 1
ATOM 1414 N N . GLU A 1 194 ? 12.976 4.249 -6.415 1.00 91.81 194 GLU A N 1
ATOM 1415 C CA . GLU A 1 194 ? 12.809 3.649 -7.744 1.00 91.81 194 GLU A CA 1
ATOM 1416 C C . GLU A 1 194 ? 13.577 4.422 -8.822 1.00 91.81 194 GLU A C 1
ATOM 1418 O O . GLU A 1 194 ? 14.272 3.829 -9.648 1.00 91.81 194 GLU A O 1
ATOM 1423 N N . ASN A 1 195 ? 13.493 5.754 -8.798 1.00 93.00 195 ASN A N 1
ATOM 1424 C CA . ASN A 1 195 ? 14.133 6.613 -9.793 1.00 93.00 195 ASN A CA 1
ATOM 1425 C C . ASN A 1 195 ? 15.668 6.522 -9.790 1.00 93.00 195 ASN A C 1
ATOM 1427 O O . ASN A 1 195 ? 16.275 6.855 -10.804 1.00 93.00 195 ASN A O 1
ATOM 1431 N N . ARG A 1 196 ? 16.308 6.021 -8.723 1.00 92.62 196 ARG A N 1
ATOM 1432 C CA . ARG A 1 196 ? 17.775 5.848 -8.678 1.00 92.62 196 ARG A CA 1
ATOM 1433 C C . ARG A 1 196 ? 18.299 4.786 -9.640 1.00 92.62 196 ARG A C 1
ATOM 1435 O O . ARG A 1 196 ? 19.451 4.863 -10.049 1.00 92.62 196 ARG A O 1
ATOM 1442 N N . SER A 1 197 ? 17.479 3.788 -9.967 1.00 88.19 197 SER A N 1
ATOM 1443 C CA . SER A 1 197 ? 17.858 2.651 -10.825 1.00 88.19 197 SER A CA 1
ATOM 1444 C C . SER A 1 197 ? 17.016 2.545 -12.097 1.00 88.19 197 SER A C 1
ATOM 1446 O O . SER A 1 197 ? 17.196 1.623 -12.887 1.00 88.19 197 SER A O 1
ATOM 1448 N N . LYS A 1 198 ? 16.103 3.499 -12.313 1.00 92.69 198 LYS A N 1
ATOM 1449 C CA . LYS A 1 198 ? 15.126 3.465 -13.399 1.00 92.69 198 LYS A CA 1
ATOM 1450 C C . LYS A 1 198 ? 15.813 3.558 -14.770 1.00 92.69 198 LYS A C 1
ATOM 1452 O O . LYS A 1 198 ? 16.490 4.554 -15.032 1.00 92.69 198 LYS A O 1
ATOM 1457 N N . PRO A 1 199 ? 15.604 2.579 -15.674 1.00 93.12 199 PRO A N 1
ATOM 1458 C CA . PRO A 1 199 ? 16.122 2.662 -17.034 1.00 93.12 199 PRO A CA 1
ATOM 1459 C C . PRO A 1 199 ? 15.596 3.912 -17.765 1.00 93.12 199 PRO A C 1
ATOM 1461 O O . PRO A 1 199 ? 14.431 4.275 -17.561 1.00 93.12 199 PRO A O 1
ATOM 1464 N N . PRO A 1 200 ? 16.386 4.545 -18.654 1.00 90.69 200 PRO A N 1
ATOM 1465 C CA . PRO A 1 200 ? 15.962 5.740 -19.389 1.00 90.69 200 PRO A CA 1
ATOM 1466 C C . PRO A 1 200 ? 14.646 5.559 -20.153 1.00 90.69 200 PRO A C 1
ATOM 1468 O O . PRO A 1 200 ? 13.808 6.457 -20.191 1.00 90.69 200 PRO A O 1
ATOM 1471 N N . GLU A 1 201 ? 14.409 4.374 -20.718 1.00 90.69 201 GLU A N 1
ATOM 1472 C CA . GLU A 1 201 ? 13.176 4.081 -21.449 1.00 90.69 201 GLU A CA 1
ATOM 1473 C C . GLU A 1 201 ? 11.962 4.009 -20.512 1.00 90.69 201 GLU A C 1
ATOM 1475 O O . GLU A 1 201 ? 10.870 4.451 -20.871 1.00 90.69 201 GLU A O 1
ATOM 1480 N N . THR A 1 202 ? 12.150 3.478 -19.298 1.00 90.50 202 THR A N 1
ATOM 1481 C CA . THR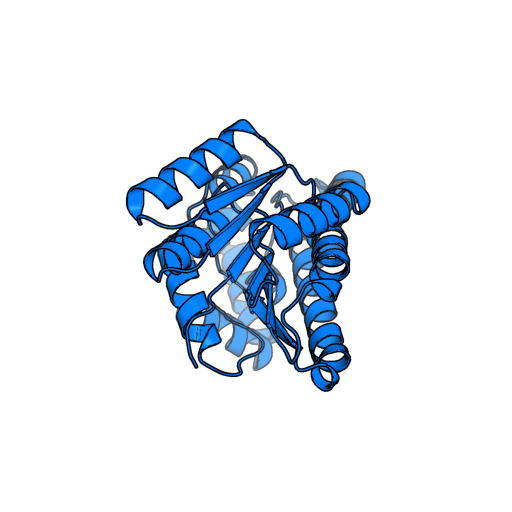 A 1 202 ? 11.122 3.472 -18.249 1.00 90.50 202 THR A CA 1
ATOM 1482 C C . THR A 1 202 ? 10.839 4.891 -17.768 1.00 90.50 202 THR A C 1
ATOM 1484 O O . THR A 1 202 ? 9.673 5.257 -17.640 1.00 90.50 202 THR A O 1
ATOM 1487 N N . ALA A 1 203 ? 11.878 5.705 -17.549 1.00 88.94 203 ALA A N 1
ATOM 1488 C CA . ALA A 1 203 ? 11.735 7.110 -17.167 1.00 88.94 203 ALA A CA 1
ATOM 1489 C C . ALA A 1 203 ? 10.931 7.894 -18.215 1.00 88.94 203 ALA A C 1
ATOM 1491 O O . ALA A 1 203 ? 9.952 8.551 -17.868 1.00 88.94 203 ALA A O 1
ATOM 1492 N N . ALA A 1 204 ? 11.244 7.712 -19.499 1.00 86.56 204 ALA A N 1
ATOM 1493 C CA . ALA A 1 204 ? 10.518 8.346 -20.595 1.00 86.56 204 ALA A CA 1
ATOM 1494 C C . ALA A 1 204 ? 9.033 7.946 -20.651 1.00 86.56 204 ALA A C 1
ATOM 1496 O O . ALA A 1 204 ? 8.191 8.757 -21.030 1.00 86.56 204 ALA A O 1
ATOM 1497 N N . ILE A 1 205 ? 8.685 6.706 -20.287 1.00 85.62 205 ILE A N 1
ATOM 1498 C CA . ILE A 1 205 ? 7.279 6.288 -20.167 1.00 85.62 205 ILE A CA 1
ATOM 1499 C C . ILE A 1 205 ? 6.622 6.970 -18.961 1.00 85.62 205 ILE A C 1
ATOM 1501 O O . ILE A 1 205 ? 5.540 7.542 -19.115 1.00 85.62 205 ILE A O 1
ATOM 1505 N N . SER A 1 206 ? 7.273 6.945 -17.793 1.00 84.62 206 SER A N 1
ATOM 1506 C CA . SER A 1 206 ? 6.804 7.599 -16.560 1.00 84.62 206 SER A CA 1
ATOM 1507 C C . SER A 1 206 ? 6.510 9.090 -16.768 1.00 84.62 206 SER A C 1
ATOM 1509 O O . SER A 1 206 ? 5.452 9.562 -16.361 1.00 84.62 206 SER A O 1
ATOM 1511 N N . GLU A 1 207 ? 7.374 9.817 -17.485 1.00 83.75 207 GLU A N 1
ATOM 1512 C CA . GLU A 1 207 ? 7.223 11.254 -17.784 1.00 83.75 207 GLU A CA 1
ATOM 1513 C C . GLU A 1 207 ? 5.956 11.600 -18.581 1.00 83.75 207 GLU A C 1
ATOM 1515 O O . GLU A 1 207 ? 5.476 12.732 -18.535 1.00 83.75 207 GLU A O 1
ATOM 1520 N N . THR A 1 208 ? 5.384 10.641 -19.315 1.00 77.44 208 THR A N 1
ATOM 1521 C CA . THR A 1 208 ? 4.123 10.859 -20.048 1.00 77.44 208 THR A CA 1
ATOM 1522 C C . THR A 1 208 ? 2.883 10.719 -19.164 1.00 77.44 208 THR A C 1
ATOM 1524 O O . THR A 1 208 ? 1.782 11.116 -19.562 1.00 77.44 208 THR A O 1
ATOM 1527 N N . GLY A 1 209 ? 3.048 10.143 -17.972 1.00 78.62 209 GLY A N 1
ATOM 1528 C CA . GLY A 1 209 ? 2.025 10.036 -16.944 1.00 78.62 209 GLY A CA 1
ATOM 1529 C C . GLY A 1 209 ? 1.931 11.296 -16.083 1.00 78.62 209 GLY A C 1
ATOM 1530 O O . GLY A 1 209 ? 2.824 12.132 -16.047 1.00 78.62 209 GLY A O 1
ATOM 1531 N N . ALA A 1 210 ? 0.820 11.431 -15.357 1.00 83.50 210 ALA A N 1
ATOM 1532 C CA . ALA A 1 210 ? 0.726 12.442 -14.310 1.00 83.50 210 ALA A CA 1
ATOM 1533 C C . ALA A 1 210 ? 1.373 11.898 -13.029 1.00 83.50 210 ALA A C 1
ATOM 1535 O O . ALA A 1 210 ? 0.959 10.835 -12.563 1.00 83.50 210 ALA A O 1
ATOM 1536 N N . LEU A 1 211 ? 2.320 12.645 -12.457 1.00 93.44 211 LEU A N 1
ATOM 1537 C CA . LEU A 1 211 ? 2.835 12.406 -11.110 1.00 93.44 211 LEU A CA 1
ATOM 1538 C C . LEU A 1 211 ? 1.841 12.980 -10.093 1.00 93.44 211 LEU A C 1
ATOM 1540 O O . LEU A 1 211 ? 1.557 14.178 -10.110 1.00 93.44 211 LEU A O 1
ATOM 1544 N N . LEU A 1 212 ? 1.266 12.124 -9.248 1.00 96.69 212 LEU A N 1
ATOM 1545 C CA . LEU A 1 212 ? 0.307 12.539 -8.220 1.00 96.69 212 LEU A CA 1
ATOM 1546 C C . LEU A 1 212 ? 0.988 12.715 -6.863 1.00 96.69 212 LEU A C 1
ATOM 1548 O O . LEU A 1 212 ? 1.951 12.019 -6.556 1.00 96.69 212 LEU A O 1
ATOM 1552 N N . SER A 1 213 ? 0.436 13.575 -6.007 1.00 98.12 213 SER A N 1
ATOM 1553 C CA . SER A 1 213 ? 0.821 13.588 -4.594 1.00 98.12 213 SER A CA 1
ATOM 1554 C C . SER A 1 213 ? 0.152 12.431 -3.828 1.00 98.12 213 SER A C 1
ATOM 1556 O O . SER A 1 213 ? -0.943 11.979 -4.206 1.00 98.12 213 SER A O 1
ATOM 1558 N N . PRO A 1 214 ? 0.743 11.962 -2.716 1.00 98.25 214 PRO A N 1
ATOM 1559 C CA . PRO A 1 214 ? 0.125 10.964 -1.843 1.00 98.25 214 PRO A CA 1
ATOM 1560 C C . PRO A 1 214 ? -1.266 11.382 -1.344 1.00 98.25 214 PRO A C 1
ATOM 1562 O O . PRO A 1 214 ? -2.184 10.564 -1.276 1.00 98.25 214 PRO A O 1
ATOM 1565 N N . GLU A 1 215 ? -1.464 12.669 -1.060 1.00 98.31 215 GLU A N 1
ATOM 1566 C CA . GLU A 1 215 ? -2.727 13.246 -0.591 1.00 98.31 215 GLU A CA 1
ATOM 1567 C C . GLU A 1 215 ? -3.794 13.230 -1.685 1.00 98.31 215 GLU A C 1
ATOM 1569 O O . GLU A 1 215 ? -4.966 12.978 -1.395 1.00 98.31 215 GLU A O 1
ATOM 1574 N N . GLN A 1 216 ? -3.414 13.456 -2.948 1.00 98.12 216 GLN A N 1
ATOM 1575 C CA . GLN A 1 216 ? -4.332 13.325 -4.083 1.00 98.12 216 GLN A CA 1
ATOM 1576 C C . GLN A 1 216 ? -4.805 11.876 -4.240 1.00 98.12 216 GLN A C 1
ATOM 1578 O O . GLN A 1 216 ? -5.998 11.636 -4.450 1.00 98.12 216 GLN A O 1
ATOM 1583 N N . VAL A 1 217 ? -3.896 10.908 -4.092 1.00 98.38 217 VAL A N 1
ATOM 1584 C CA . VAL A 1 217 ? -4.228 9.476 -4.120 1.00 98.38 217 VAL A CA 1
ATOM 1585 C C . VAL A 1 217 ? -5.139 9.103 -2.953 1.00 98.38 217 VAL A C 1
ATOM 1587 O O . VAL A 1 217 ? -6.168 8.463 -3.176 1.00 98.38 217 VAL A O 1
ATOM 1590 N N . ALA A 1 218 ? -4.835 9.557 -1.736 1.00 98.38 218 ALA A N 1
ATOM 1591 C CA . ALA A 1 218 ? -5.691 9.354 -0.570 1.00 98.38 218 ALA A CA 1
ATOM 1592 C C . ALA A 1 218 ? -7.088 9.966 -0.781 1.00 98.38 218 ALA A C 1
ATOM 1594 O O . ALA A 1 218 ? -8.102 9.317 -0.532 1.00 98.38 218 ALA A O 1
ATOM 1595 N N . ALA A 1 219 ? -7.182 11.187 -1.312 1.00 97.88 219 ALA A N 1
ATOM 1596 C CA . ALA A 1 219 ? -8.467 11.825 -1.596 1.00 97.88 219 ALA A CA 1
ATOM 1597 C C . ALA A 1 219 ? -9.303 11.044 -2.629 1.00 97.88 219 ALA A C 1
ATOM 1599 O O . ALA A 1 219 ? -10.522 10.921 -2.467 1.00 97.88 219 ALA A O 1
ATOM 1600 N N . GLU A 1 220 ? -8.672 10.503 -3.674 1.00 97.56 220 GLU A N 1
ATOM 1601 C CA . GLU A 1 220 ? -9.329 9.632 -4.658 1.00 97.56 220 GLU A CA 1
ATOM 1602 C C . GLU A 1 220 ? -9.741 8.282 -4.059 1.00 97.56 220 GLU A C 1
ATOM 1604 O O . GLU A 1 220 ? -10.841 7.816 -4.360 1.00 97.56 220 GLU A O 1
ATOM 1609 N N . LEU A 1 221 ? -8.925 7.683 -3.180 1.00 97.88 221 LEU A N 1
ATOM 1610 C CA . LEU A 1 221 ? -9.287 6.478 -2.426 1.00 97.88 221 LEU A CA 1
ATOM 1611 C C . LEU A 1 221 ? -10.579 6.721 -1.638 1.00 97.88 221 LEU A C 1
ATOM 1613 O O . LEU A 1 221 ? -11.572 6.028 -1.853 1.00 97.88 221 LEU A O 1
ATOM 1617 N N . LEU A 1 222 ? -10.591 7.741 -0.775 1.00 97.06 222 LEU A N 1
ATOM 1618 C CA . LEU A 1 222 ? -11.734 8.057 0.084 1.00 97.06 222 LEU A CA 1
ATOM 1619 C C . LEU A 1 222 ? -12.999 8.337 -0.735 1.00 97.06 222 LEU A C 1
ATOM 1621 O O . LEU A 1 222 ? -14.094 7.901 -0.383 1.00 97.06 222 LEU A O 1
ATOM 1625 N N . ARG A 1 223 ? -12.862 9.049 -1.858 1.00 95.88 223 ARG A N 1
ATOM 1626 C CA . ARG A 1 223 ? -13.976 9.296 -2.781 1.00 95.88 223 ARG A CA 1
ATOM 1627 C C . ARG A 1 223 ? -14.455 8.006 -3.444 1.00 95.88 223 ARG A C 1
ATOM 1629 O O . ARG A 1 223 ? -15.659 7.810 -3.589 1.00 95.88 223 ARG A O 1
ATOM 1636 N N . GLY A 1 224 ? -13.527 7.152 -3.859 1.00 95.44 224 GLY A N 1
ATOM 1637 C CA . GLY A 1 224 ? -13.791 5.878 -4.514 1.00 95.44 224 GLY A CA 1
ATOM 1638 C C . GLY A 1 224 ? -14.526 4.886 -3.617 1.00 95.44 224 GLY A C 1
ATOM 1639 O O . GLY A 1 224 ? -15.461 4.233 -4.082 1.00 95.44 224 GLY A O 1
ATOM 1640 N N . LEU A 1 225 ? -14.170 4.854 -2.331 1.00 95.81 225 LEU A N 1
ATOM 1641 C CA . LEU A 1 225 ? -14.789 4.003 -1.314 1.00 95.81 225 LEU A CA 1
ATOM 1642 C C . LEU A 1 225 ? -16.254 4.355 -1.026 1.00 95.81 225 LEU A C 1
ATOM 1644 O O . LEU A 1 225 ? -16.994 3.513 -0.540 1.00 95.81 225 LEU A O 1
ATOM 1648 N N . ARG A 1 226 ? -16.735 5.547 -1.406 1.00 92.94 226 ARG A N 1
ATOM 1649 C CA . ARG A 1 226 ? -18.174 5.877 -1.336 1.00 92.94 226 ARG A CA 1
ATOM 1650 C C . ARG A 1 226 ? -19.028 5.089 -2.333 1.00 92.94 226 ARG A C 1
ATOM 1652 O O . ARG A 1 226 ? -20.250 5.083 -2.208 1.00 92.94 226 ARG A O 1
ATOM 1659 N N . GLY A 1 227 ? -18.411 4.499 -3.356 1.00 92.00 227 GLY A N 1
ATOM 1660 C CA . GLY A 1 227 ? -19.084 3.711 -4.384 1.00 92.00 227 GLY A CA 1
ATOM 1661 C C . GLY A 1 227 ? -18.737 2.226 -4.312 1.00 92.00 227 GLY A C 1
ATOM 1662 O O . GLY A 1 227 ? -17.980 1.778 -3.461 1.00 92.00 227 GLY A O 1
ATOM 1663 N N . ARG A 1 228 ? -19.259 1.451 -5.273 1.00 88.69 228 ARG A N 1
ATOM 1664 C CA . ARG A 1 228 ? -19.048 -0.007 -5.349 1.00 88.69 228 ARG A CA 1
ATOM 1665 C C . ARG A 1 228 ? -18.040 -0.453 -6.416 1.00 88.69 228 ARG A C 1
ATOM 1667 O O . ARG A 1 228 ? -18.077 -1.600 -6.873 1.00 88.69 228 ARG A O 1
ATOM 1674 N N . ARG A 1 229 ? -17.104 0.413 -6.823 1.00 95.00 229 ARG A N 1
ATOM 1675 C CA . ARG A 1 229 ? -16.103 0.097 -7.868 1.00 95.00 229 ARG A CA 1
ATOM 1676 C C . ARG A 1 229 ? -14.988 -0.800 -7.349 1.00 95.00 229 ARG A C 1
ATOM 1678 O O . ARG A 1 229 ? -14.377 -0.472 -6.345 1.00 95.00 229 ARG A O 1
ATOM 1685 N N . PHE A 1 230 ? -14.729 -1.925 -8.015 1.00 97.88 230 PHE A N 1
ATOM 1686 C CA . PHE A 1 230 ? -13.644 -2.839 -7.630 1.00 97.88 230 PHE A CA 1
ATOM 1687 C C . PHE A 1 230 ? -12.271 -2.155 -7.703 1.00 97.88 230 PHE A C 1
ATOM 1689 O O . PHE A 1 230 ? -11.543 -2.121 -6.717 1.00 97.88 230 PHE A O 1
ATOM 1696 N N . LEU A 1 231 ? -11.976 -1.552 -8.859 1.00 98.25 231 LEU A N 1
ATOM 1697 C CA . LEU A 1 231 ? -10.738 -0.824 -9.114 1.00 98.25 231 LEU A CA 1
ATOM 1698 C C . LEU A 1 231 ? -10.919 0.667 -8.805 1.00 98.25 231 LEU A C 1
ATOM 1700 O O . LEU A 1 231 ? -11.777 1.344 -9.389 1.00 98.25 231 LEU A O 1
ATOM 1704 N N . LEU A 1 232 ? -10.078 1.178 -7.915 1.00 98.25 232 LEU A N 1
ATOM 1705 C CA . LEU A 1 232 ? -9.936 2.583 -7.563 1.00 98.25 232 LEU A CA 1
ATOM 1706 C C . LEU A 1 232 ? -8.677 3.104 -8.260 1.00 98.25 232 LEU A C 1
ATOM 1708 O O . LEU A 1 232 ? -7.564 2.781 -7.865 1.00 98.25 232 LEU A O 1
ATOM 1712 N N . ILE A 1 233 ? -8.855 3.876 -9.332 1.00 97.62 233 ILE A N 1
ATOM 1713 C CA . ILE A 1 233 ? -7.754 4.373 -10.171 1.00 97.62 233 ILE A CA 1
ATOM 1714 C C . ILE A 1 233 ? -7.700 5.905 -10.030 1.00 97.62 233 ILE A C 1
ATOM 1716 O O . ILE A 1 233 ? -8.539 6.591 -10.631 1.00 97.62 233 ILE A O 1
ATOM 1720 N N . PRO A 1 234 ? -6.773 6.450 -9.220 1.00 96.50 234 PRO A N 1
ATOM 1721 C CA . PRO A 1 234 ? -6.532 7.886 -9.103 1.00 96.50 234 PRO A CA 1
ATOM 1722 C C . PRO A 1 234 ? -6.128 8.517 -10.440 1.00 96.50 234 PRO A C 1
ATOM 1724 O O . PRO A 1 234 ? -5.359 7.942 -11.206 1.00 96.50 234 PRO A O 1
ATOM 1727 N N . GLY A 1 235 ? -6.631 9.721 -10.719 1.00 93.81 235 GLY A N 1
ATOM 1728 C CA . GLY A 1 235 ? -6.314 10.456 -11.946 1.00 93.81 235 GLY A CA 1
ATOM 1729 C C . GLY A 1 235 ? -7.233 10.135 -13.134 1.00 93.81 235 GLY A C 1
ATOM 1730 O O . GLY A 1 235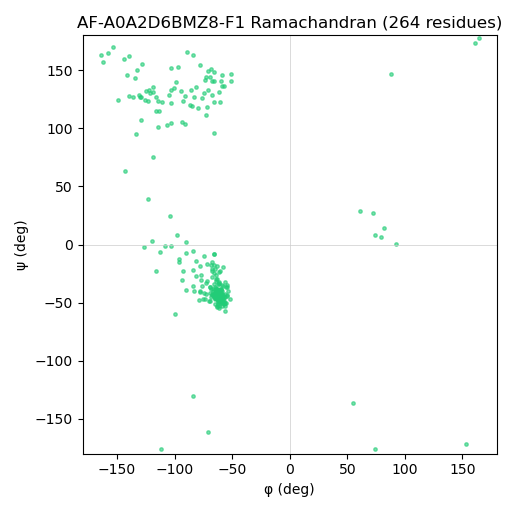 ? -7.777 9.040 -13.298 1.00 93.81 235 GLY A O 1
ATOM 1731 N N . ARG A 1 236 ? -7.483 11.139 -13.984 1.00 91.44 236 ARG A N 1
ATOM 1732 C CA . ARG A 1 236 ? -8.349 10.991 -15.173 1.00 91.44 236 ARG A CA 1
ATOM 1733 C C . ARG A 1 236 ? -7.623 10.292 -16.323 1.00 91.44 236 ARG A C 1
ATOM 1735 O O . ARG A 1 236 ? -8.227 9.437 -16.965 1.00 91.44 236 ARG A O 1
ATOM 1742 N N . SER A 1 237 ? -6.352 10.629 -16.545 1.00 90.50 237 SER A N 1
ATOM 1743 C CA . SER A 1 237 ? -5.494 10.022 -17.570 1.00 90.50 237 SER A CA 1
ATOM 1744 C C . SER A 1 237 ? -5.284 8.530 -17.312 1.00 90.50 237 SER A C 1
ATOM 1746 O O . SER A 1 237 ? -5.555 7.723 -18.195 1.00 90.50 237 SER A O 1
ATOM 1748 N N . ALA A 1 238 ? -4.934 8.148 -16.079 1.00 91.88 238 ALA A N 1
ATOM 1749 C CA . ALA A 1 238 ? -4.775 6.749 -15.674 1.00 91.88 238 ALA A CA 1
ATOM 1750 C C . ALA A 1 238 ? -6.061 5.927 -15.882 1.00 91.88 238 ALA A C 1
ATOM 1752 O O . ALA A 1 238 ? -6.023 4.834 -16.446 1.00 91.88 238 ALA A O 1
ATOM 1753 N N . ARG A 1 239 ? -7.232 6.477 -15.516 1.00 94.25 239 ARG A N 1
ATOM 1754 C CA . ARG A 1 239 ? -8.536 5.839 -15.785 1.00 94.25 239 ARG A CA 1
ATOM 1755 C C . ARG A 1 239 ? -8.805 5.645 -17.271 1.00 94.25 239 ARG A C 1
ATOM 1757 O O . ARG A 1 239 ? -9.359 4.615 -17.655 1.00 94.25 239 ARG A O 1
ATOM 1764 N N . TRP A 1 240 ? -8.464 6.634 -18.092 1.00 92.00 240 TRP A N 1
ATOM 1765 C CA . TRP A 1 240 ? -8.600 6.534 -19.541 1.00 92.00 240 TRP A CA 1
ATOM 1766 C C . TRP A 1 240 ? -7.679 5.462 -20.115 1.00 92.00 240 TRP A C 1
ATOM 1768 O O . TRP A 1 240 ? -8.151 4.617 -20.868 1.00 92.00 240 TRP A O 1
ATOM 1778 N N . LEU A 1 241 ? -6.411 5.438 -19.702 1.00 90.50 241 LEU A N 1
ATOM 1779 C CA . LEU A 1 241 ? -5.435 4.450 -20.153 1.00 90.50 241 LEU A CA 1
ATOM 1780 C C . LEU A 1 241 ? -5.850 3.023 -19.778 1.00 90.50 241 LEU A C 1
ATOM 1782 O O . LEU A 1 241 ? -5.858 2.144 -20.638 1.00 90.50 241 LEU A O 1
ATOM 1786 N N . ALA A 1 242 ? -6.285 2.800 -18.536 1.00 91.88 242 ALA A N 1
ATOM 1787 C CA . ALA A 1 242 ? -6.784 1.499 -18.093 1.00 91.88 242 ALA A CA 1
ATOM 1788 C C . ALA A 1 242 ? -8.004 1.034 -18.912 1.00 91.88 242 ALA A C 1
ATOM 1790 O O . ALA A 1 242 ? -8.088 -0.126 -19.318 1.00 91.88 242 ALA A O 1
ATOM 1791 N N . ARG A 1 243 ? -8.941 1.944 -19.215 1.00 92.56 243 ARG A N 1
ATOM 1792 C CA . ARG A 1 243 ? -10.091 1.647 -20.087 1.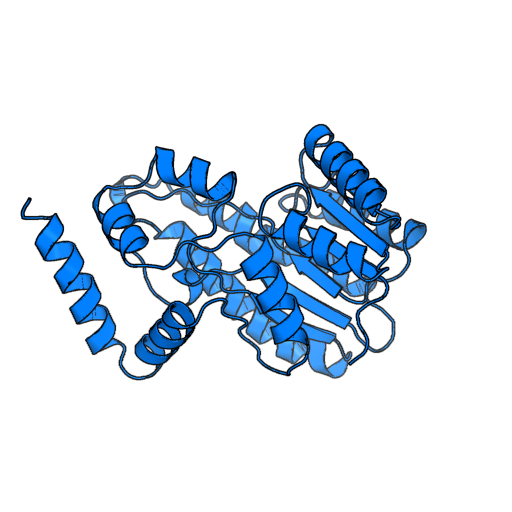00 92.56 243 ARG A CA 1
ATOM 1793 C C . ARG A 1 243 ? -9.664 1.354 -21.522 1.00 92.56 243 ARG A C 1
ATOM 1795 O O . ARG A 1 243 ? -10.165 0.402 -22.110 1.00 92.56 243 ARG A O 1
ATOM 1802 N N . ALA A 1 244 ? -8.737 2.137 -22.066 1.00 90.88 244 ALA A N 1
ATOM 1803 C CA . ALA A 1 244 ? -8.217 1.946 -23.412 1.00 90.88 244 ALA A CA 1
ATOM 1804 C C . ALA A 1 244 ? -7.491 0.602 -23.547 1.00 90.88 244 ALA A C 1
ATOM 1806 O O . ALA A 1 244 ? -7.743 -0.110 -24.512 1.00 90.88 244 ALA A O 1
ATOM 1807 N N . LYS A 1 245 ? -6.670 0.196 -22.564 1.00 90.75 245 LYS A N 1
ATOM 1808 C CA . LYS A 1 245 ? -6.023 -1.128 -22.578 1.00 90.75 245 LYS A CA 1
ATOM 1809 C C . LYS A 1 245 ? -7.063 -2.245 -22.578 1.00 90.75 245 LYS A C 1
ATOM 1811 O O . LYS A 1 245 ? -6.901 -3.210 -23.314 1.00 90.75 245 LYS A O 1
ATOM 1816 N N . ARG A 1 246 ? -8.128 -2.103 -21.784 1.00 90.94 246 ARG A N 1
ATOM 1817 C CA . ARG A 1 246 ? -9.198 -3.105 -21.696 1.00 90.94 246 ARG A CA 1
ATOM 1818 C C . ARG A 1 246 ? -9.998 -3.244 -22.994 1.00 90.94 246 ARG A C 1
ATOM 1820 O O . ARG A 1 246 ? -10.377 -4.354 -23.338 1.00 90.94 246 ARG A O 1
ATOM 1827 N N . LEU A 1 247 ? -10.290 -2.137 -23.679 1.00 92.38 247 LEU A N 1
ATOM 1828 C CA . LEU A 1 247 ? -11.166 -2.130 -24.861 1.00 92.38 247 LEU A CA 1
ATOM 1829 C C . LEU A 1 247 ? -10.407 -2.261 -26.189 1.00 92.38 247 LEU A C 1
ATOM 1831 O O . LEU A 1 247 ? -10.946 -2.792 -27.152 1.00 92.38 247 LEU A O 1
ATOM 1835 N N . ALA A 1 248 ? -9.175 -1.762 -26.254 1.00 90.69 248 ALA A N 1
ATOM 1836 C CA . ALA A 1 248 ? -8.363 -1.700 -27.466 1.00 90.69 248 ALA A CA 1
ATOM 1837 C C . ALA A 1 248 ? -6.872 -1.960 -27.151 1.00 90.69 248 ALA A C 1
ATOM 1839 O O . ALA A 1 248 ? -6.029 -1.079 -27.363 1.00 90.69 248 ALA A O 1
ATOM 1840 N N . PRO A 1 249 ? -6.509 -3.162 -26.659 1.00 88.31 249 PRO A N 1
ATOM 1841 C CA . PRO A 1 249 ? -5.152 -3.459 -26.193 1.00 88.31 249 PRO A CA 1
ATOM 1842 C C . PRO A 1 249 ? -4.082 -3.213 -27.263 1.00 88.31 249 PRO A C 1
ATOM 1844 O O . PRO A 1 249 ? -3.078 -2.559 -26.981 1.00 88.31 249 PRO A O 1
ATOM 1847 N N . GLY A 1 250 ? -4.345 -3.611 -28.513 1.00 86.00 250 GLY A N 1
ATOM 1848 C CA . GLY A 1 250 ? -3.412 -3.417 -29.625 1.00 86.00 250 GLY A CA 1
ATOM 1849 C C . GLY A 1 250 ? -3.198 -1.952 -30.033 1.00 86.00 250 GLY A C 1
ATOM 1850 O O . GLY A 1 250 ? -2.196 -1.637 -30.672 1.00 86.00 250 GLY A O 1
ATOM 1851 N N . LEU A 1 251 ? -4.110 -1.026 -29.701 1.00 84.38 251 LEU A N 1
ATOM 1852 C CA . LEU A 1 251 ? -3.882 0.412 -29.912 1.00 84.38 251 LEU A CA 1
ATOM 1853 C C . LEU A 1 251 ? -2.918 0.960 -28.855 1.00 84.38 251 LEU A C 1
ATOM 1855 O O . LEU A 1 251 ? -1.956 1.645 -29.196 1.00 84.38 251 LEU A O 1
ATOM 1859 N N . VAL A 1 252 ? -3.154 0.621 -27.587 1.00 83.81 252 VAL A N 1
ATOM 1860 C CA . VAL A 1 252 ? -2.292 1.041 -26.473 1.00 83.81 252 VAL A CA 1
ATOM 1861 C C . VAL A 1 252 ? -0.876 0.492 -26.648 1.00 83.81 252 VAL A C 1
ATOM 1863 O O . VAL A 1 252 ? 0.090 1.236 -26.509 1.00 83.81 252 VAL A O 1
ATOM 1866 N N . GLU A 1 253 ? -0.740 -0.772 -27.050 1.00 83.88 253 GLU A N 1
ATOM 1867 C CA . GLU A 1 253 ? 0.558 -1.389 -27.354 1.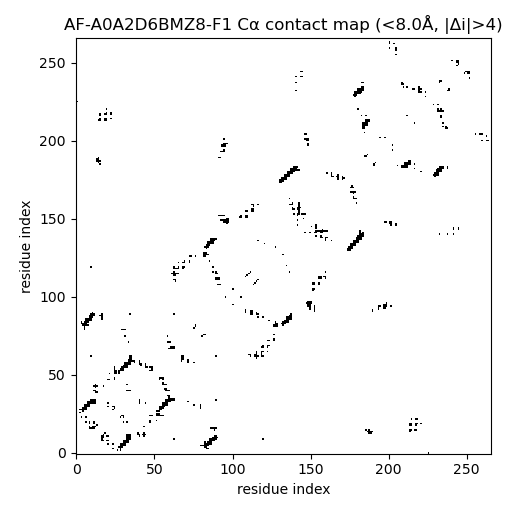00 83.88 253 GLU A CA 1
ATOM 1868 C C . GLU A 1 253 ? 1.296 -0.672 -28.487 1.00 83.88 253 GLU A C 1
ATOM 1870 O O . GLU A 1 253 ? 2.494 -0.420 -28.376 1.00 83.88 253 GLU A O 1
ATOM 1875 N N . ARG A 1 254 ? 0.588 -0.266 -29.550 1.00 84.00 254 ARG A N 1
ATOM 1876 C CA . ARG A 1 254 ? 1.181 0.513 -30.649 1.00 84.00 254 ARG A CA 1
ATOM 1877 C C . ARG A 1 254 ? 1.690 1.879 -30.189 1.00 84.00 254 ARG A C 1
ATOM 1879 O O . ARG A 1 254 ? 2.756 2.295 -30.647 1.00 84.00 254 ARG A O 1
ATOM 1886 N N . ILE A 1 255 ? 0.965 2.558 -29.298 1.00 83.00 255 ILE A N 1
ATOM 1887 C CA . ILE A 1 255 ? 1.376 3.852 -28.729 1.00 83.00 255 ILE A CA 1
ATOM 1888 C C . ILE A 1 255 ? 2.644 3.679 -27.885 1.00 83.00 255 ILE A C 1
ATOM 1890 O O . ILE A 1 255 ? 3.637 4.359 -28.151 1.00 83.00 255 ILE A O 1
ATOM 1894 N N . ILE A 1 256 ? 2.644 2.725 -26.947 1.00 81.44 256 ILE A N 1
ATOM 1895 C CA . ILE A 1 256 ? 3.794 2.441 -26.071 1.00 81.44 256 ILE A CA 1
ATOM 1896 C C . ILE A 1 256 ? 5.017 2.028 -26.906 1.00 81.44 256 ILE A C 1
ATOM 1898 O O . ILE A 1 256 ? 6.099 2.592 -26.753 1.00 81.44 256 ILE A O 1
ATOM 1902 N N . ALA A 1 257 ? 4.851 1.117 -27.871 1.00 81.69 257 ALA A N 1
ATOM 1903 C CA . ALA A 1 257 ? 5.928 0.717 -28.779 1.00 81.69 257 ALA A CA 1
ATOM 1904 C C . ALA A 1 257 ? 6.439 1.889 -29.636 1.00 81.69 257 ALA A C 1
ATOM 1906 O O . ALA A 1 257 ? 7.620 1.967 -29.974 1.00 81.69 257 ALA A O 1
ATOM 1907 N N . GLY A 1 258 ? 5.558 2.818 -30.015 1.00 80.94 258 GLY A N 1
ATOM 1908 C CA . GLY A 1 258 ? 5.923 4.056 -30.698 1.00 80.94 258 GLY A CA 1
ATOM 1909 C C . GLY A 1 258 ? 6.788 4.984 -29.842 1.00 80.94 258 GLY A C 1
ATOM 1910 O O . GLY A 1 258 ? 7.711 5.588 -30.380 1.00 80.94 258 GLY A O 1
ATOM 1911 N N . GLN A 1 259 ? 6.519 5.087 -28.539 1.00 78.00 259 GLN A N 1
ATOM 1912 C CA . GLN A 1 259 ? 7.326 5.871 -27.596 1.00 78.00 259 GLN A CA 1
ATOM 1913 C C . GLN A 1 259 ? 8.704 5.232 -27.383 1.00 78.00 259 GLN A C 1
ATOM 1915 O O . GLN A 1 259 ? 9.719 5.901 -27.572 1.00 78.00 259 GLN A O 1
ATOM 1920 N N . LEU A 1 260 ? 8.742 3.923 -27.118 1.00 78.62 260 LEU A N 1
ATOM 1921 C CA . LEU A 1 260 ? 9.984 3.163 -26.936 1.00 78.62 260 LEU A CA 1
ATOM 1922 C C . LEU A 1 260 ? 10.918 3.274 -28.152 1.00 78.62 260 LEU A C 1
ATOM 1924 O O . LEU A 1 260 ? 12.101 3.570 -28.005 1.00 78.62 260 LEU A O 1
ATOM 1928 N N . ARG A 1 261 ? 10.386 3.129 -29.375 1.00 79.12 261 ARG A N 1
ATOM 1929 C CA . ARG A 1 261 ? 11.180 3.250 -30.615 1.00 79.12 261 ARG A CA 1
ATOM 1930 C C . ARG A 1 261 ? 11.771 4.639 -30.847 1.00 79.12 261 ARG A C 1
ATOM 1932 O O . ARG A 1 261 ? 12.799 4.737 -31.508 1.00 79.12 261 ARG A O 1
ATOM 1939 N N . ARG A 1 262 ? 11.129 5.708 -30.367 1.00 73.75 262 ARG A N 1
ATOM 1940 C CA . ARG A 1 262 ? 11.684 7.070 -30.470 1.00 73.75 262 ARG A CA 1
ATOM 1941 C C . ARG A 1 262 ? 12.857 7.266 -29.519 1.00 73.75 262 ARG A C 1
ATOM 1943 O O . ARG A 1 262 ? 13.772 8.000 -29.864 1.00 73.75 262 ARG A O 1
ATOM 1950 N N . HIS A 1 263 ? 12.815 6.617 -28.358 1.00 69.50 263 HIS A N 1
ATOM 1951 C CA . HIS A 1 263 ? 13.874 6.704 -27.359 1.00 69.50 263 HIS A CA 1
ATOM 1952 C C . HIS A 1 263 ? 15.079 5.833 -27.725 1.00 69.50 263 HIS A C 1
ATOM 1954 O O . HIS A 1 263 ? 16.198 6.305 -27.647 1.00 69.50 263 HIS A O 1
ATOM 1960 N N . ALA A 1 264 ? 14.860 4.626 -28.256 1.00 65.31 264 ALA A N 1
ATOM 1961 C CA . ALA A 1 264 ? 15.937 3.745 -28.727 1.00 65.31 264 ALA A CA 1
ATOM 1962 C C . ALA A 1 264 ? 16.719 4.274 -29.954 1.00 65.31 264 ALA A C 1
ATOM 1964 O O . ALA A 1 264 ? 17.689 3.654 -30.376 1.00 65.31 264 ALA A O 1
ATOM 1965 N N . ARG A 1 265 ? 16.262 5.370 -30.578 1.00 57.72 265 ARG A N 1
ATOM 1966 C CA . ARG A 1 265 ? 16.910 6.031 -31.729 1.00 57.72 265 ARG A CA 1
ATOM 1967 C C . ARG A 1 265 ? 17.671 7.309 -31.349 1.00 57.72 265 ARG A C 1
ATOM 1969 O O . ARG A 1 265 ? 18.192 7.965 -32.248 1.00 57.72 265 ARG A O 1
ATOM 1976 N N . ARG A 1 266 ? 17.655 7.697 -30.074 1.00 51.66 266 ARG A N 1
ATOM 1977 C CA . ARG A 1 266 ? 18.429 8.811 -29.513 1.00 51.66 266 ARG A CA 1
ATOM 1978 C C . ARG A 1 266 ? 19.632 8.255 -28.771 1.00 51.66 266 ARG A C 1
ATOM 1980 O O . ARG A 1 266 ? 20.652 8.969 -28.769 1.00 51.66 266 ARG A O 1
#

pLDDT: mean 94.4, std 7.0, range [51.66, 98.88]

Mean predicted aligned error: 3.69 Å

Sequence (266 aa):
MRDPSCVWVFGGSQGIGRAVAGAYARRGARIGLFARRLAPLEEAAKEIGTAHGATVQGWVADVEDPLAVAHACDEAARALGAPELVVNCAGRARPARFAELTVDDLRATLRANLEGTWNVVQSALPHLEAGGGTIVNTASLAGLIGVYGYSDYAASKFAVIGLSEVLRQELAARGVDVRVLCPPDVDTPGFAEENRSKPPETAAISETGALLSPEQVAAELLRGLRGRRFLLIPGRSARWLARAKRLAPGLVERIIAGQLRRHARR

Secondary structure (DSSP, 8-state):
-PPPSEEEEETTTSHHHHHHHHHHHTTT-EEEEEES-HHHHHHHHHHHHHHHT--EEEEE--TT-HHHHHHHHHHHHHHH---SEEEE-------B-GGG--HHHHHHHHIIIIIHHHHHHHHHTTTSPTT-EEEEEE--GGGTS--TTBHHHHHHHHHHHHHHHHHHHHTGGGTEEEEEE----B-SHHHHHHHTT--HHHHHHHTTSPPBPHHHHHHHHHHHHTS--SEE--SHHHHHHHHHHHH-HHHHHHHHHHHHHHHTT-